Protein AF-A0AA85K5B4-F1 (afdb_monomer)

Foldseek 3Di:
DDPVVVLVCQQQDPFVGGQPADKDDKDWDWDDDPPDPDIATWIWIDTRQDIDIGHDDPQLLPDACASVQDAEAEAEPVPDQAPVRQCSPVNHHRHQAYEYEALHPRFQEQEPPQQVVVDAQRDHYHYHHALQLNLVLVVQVLLCLLFNFQAKEKEKEAEDDPQADCAQADRPDDDQNQSSHHLQVDFGKAACVSSVVSSCSSPVVCVVRYGYIYTHHNDHKKMKIKMKTFTPDFDPWLVSSVVSSVPGPVQVVSLVLQVVLDPVPDPPPRPDDPVCVCVSLVDDPVQSRGQEAEDDQPPPDDGSNQGSGLHSWHWNSVPKTDDPVRGIIITMTMHTRPNNVVSSVSSSVSSSVVNNVD

Radius of gyration: 21.67 Å; Cα contacts (8 Å, |Δi|>4): 688; chains: 1; bounding box: 53×50×65 Å

pLDDT: mean 86.85, std 14.5, range [38.88, 98.5]

Solvent-accessible surface area (backbone atoms only — not comparable to full-atom values): 19706 Å² total; per-residue (Å²): 131,56,71,69,54,51,53,49,55,58,42,52,34,94,84,86,35,65,55,88,60,56,70,55,76,75,48,79,49,76,47,68,43,89,96,51,96,54,72,48,79,38,38,31,37,36,50,65,92,37,82,44,80,46,78,88,69,92,54,60,53,70,47,65,32,42,85,72,68,34,41,73,43,79,46,72,83,73,74,72,64,46,59,77,60,51,49,28,52,51,73,29,60,52,24,58,32,39,43,34,53,34,53,56,91,65,42,55,73,43,28,62,77,75,31,40,84,74,68,55,75,82,69,35,67,32,19,47,31,33,44,68,25,49,31,51,38,50,54,50,52,42,47,34,72,53,49,44,58,63,34,36,42,34,43,35,39,33,36,56,56,94,71,46,27,81,50,74,46,80,45,84,67,77,86,54,68,61,43,10,38,26,35,75,80,38,78,38,75,46,83,33,64,55,38,49,50,42,27,27,71,52,38,62,89,40,60,94,26,60,51,62,34,29,33,34,33,65,44,80,51,26,26,35,40,40,34,42,33,36,39,70,55,74,50,96,50,60,65,59,54,52,51,41,33,73,70,27,68,64,54,54,49,42,24,51,52,46,54,70,44,46,72,88,80,52,87,69,93,50,103,58,62,67,66,58,60,54,63,68,66,71,60,53,76,68,52,75,34,34,52,61,46,77,46,61,65,88,66,77,80,52,43,75,71,31,47,86,30,53,28,44,30,38,33,36,52,68,71,34,45,64,50,95,80,36,26,39,37,36,48,30,29,36,22,20,65,56,52,12,36,54,48,40,55,52,36,43,53,46,49,51,52,52,60,67,71,107

InterPro domains:
  IPR020828 Glyceraldehyde 3-phosphate dehydrogenase, NAD(P) binding domain [SM00846] (1-116)
  IPR020829 Glyceraldehyde 3-phosphate dehydrogenase, catalytic domain [PF02800] (137-248)
  IPR020831 Glyceraldehyde/Erythrose phosphate dehydrogenase family [PIRSF000149] (3-353)
  IPR020831 Glyceraldehyde/Erythrose phosphate dehydrogenase family [PTHR10836] (2-246)
  IPR036291 NAD(P)-binding domain superfamily [SSF51735] (3-150)

Sequence (358 aa):
MTTEQIIYMIQYDTLLGQFKGCLSKCVSFHLAKENSNESVDYCTIEIAGRILCIFQYEDISCIPWDCVNVEYVIETTGKFTQLDEVSKHLTRGRASKVLVIGDNLNLPLLMYPISCRGYQRGTSIVSSGSAASHAVATLVALIDAAIPIEECMATIMLPVDDKMNLVDNNVPYGNDWRKGRSAYLSIIPGRCHSTIQSVIQALPNMKNRIDGITLNIPIMEGGLVDLACRLNGSIENIEELVEKIKNSHLLKSFTSLHKSCQPFKREIKVGLNEETIHEYYNLNENDLTTIAKFLPEEDAFVSSDASKKSTLCLFDIDCCSKLQDDNTVRVVSWFDLNMSFSQRILDTIVFMRNVDHS

Nearest PDB structures (foldseek):
  7jh0-assembly1_C  TM=9.294E-01  e=2.382E-28  Schistosoma mansoni
  7jh0-assembly1_D  TM=9.140E-01  e=5.807E-28  Schistosoma mansoni
  1ywg-assembly1_O  TM=9.275E-01  e=3.151E-25  Plasmodium falciparum
  6fzi-assembly1_B  TM=8.974E-01  e=1.567E-24  Clostridium perfringens SM101
  5ld5-assembly1_B  TM=8.329E-01  e=3.487E-22  Fannyhessea vaginae DSM 15829

Mean predicted aligned error: 6.82 Å

Structure (mmCIF, N/CA/C/O backbone):
data_AF-A0AA85K5B4-F1
#
_entry.id   AF-A0AA85K5B4-F1
#
loop_
_atom_site.group_PDB
_atom_site.id
_atom_site.type_symbol
_atom_site.label_atom_id
_atom_site.label_alt_id
_atom_site.label_comp_id
_atom_site.label_asym_id
_atom_site.label_entity_id
_atom_site.label_seq_id
_atom_site.pdbx_PDB_ins_code
_atom_site.Cartn_x
_atom_site.Cartn_y
_atom_site.Cartn_z
_atom_site.occupancy
_atom_site.B_iso_or_equiv
_atom_site.auth_seq_id
_atom_site.auth_comp_id
_atom_site.auth_asym_id
_atom_site.auth_atom_id
_atom_site.pdbx_PDB_model_num
ATOM 1 N N . MET A 1 1 ? 13.806 9.553 -20.549 1.00 78.31 1 MET A N 1
ATOM 2 C CA . MET A 1 1 ? 14.806 9.983 -19.547 1.00 78.31 1 MET A CA 1
ATOM 3 C C . MET A 1 1 ? 16.160 9.457 -19.993 1.00 78.31 1 MET A C 1
ATOM 5 O O . MET A 1 1 ? 16.225 8.294 -20.362 1.00 78.31 1 MET A O 1
ATOM 9 N N . THR A 1 2 ? 17.204 10.282 -20.055 1.00 86.12 2 THR A N 1
ATOM 10 C CA . THR A 1 2 ? 18.562 9.821 -20.403 1.00 86.12 2 THR A CA 1
ATOM 11 C C . THR A 1 2 ? 19.180 9.036 -19.241 1.00 86.12 2 THR A C 1
ATOM 13 O O . THR A 1 2 ? 18.740 9.167 -18.099 1.00 86.12 2 THR A O 1
ATOM 16 N N . THR A 1 3 ? 20.220 8.238 -19.493 1.00 83.94 3 THR A N 1
ATOM 17 C CA . THR A 1 3 ? 20.909 7.505 -18.416 1.00 83.94 3 THR A CA 1
ATOM 18 C C . THR A 1 3 ? 21.510 8.439 -17.363 1.00 83.94 3 THR A C 1
ATOM 20 O O . THR A 1 3 ? 21.453 8.149 -16.174 1.00 83.94 3 THR A O 1
ATOM 23 N N . GLU A 1 4 ? 22.036 9.592 -17.778 1.00 86.25 4 GLU A N 1
ATOM 24 C CA . GLU A 1 4 ? 22.559 10.611 -16.859 1.00 86.25 4 GLU A CA 1
ATOM 25 C C . GLU A 1 4 ? 21.465 11.175 -15.946 1.00 86.25 4 GLU A C 1
ATOM 27 O O . GLU A 1 4 ? 21.692 11.349 -14.752 1.00 86.25 4 GLU A O 1
ATOM 32 N N . GLN A 1 5 ? 20.259 11.398 -16.484 1.00 90.19 5 GLN A N 1
ATOM 33 C CA . GLN A 1 5 ? 19.103 11.813 -15.688 1.00 90.19 5 GLN A CA 1
ATOM 34 C C . GLN A 1 5 ? 18.693 10.732 -14.680 1.00 90.19 5 GLN A C 1
ATOM 36 O O . GLN A 1 5 ? 18.397 11.068 -13.538 1.00 90.19 5 GLN A O 1
ATOM 41 N N . ILE A 1 6 ? 18.730 9.449 -15.065 1.00 89.38 6 ILE A N 1
ATOM 42 C CA . ILE A 1 6 ? 18.464 8.330 -14.146 1.00 89.38 6 ILE A CA 1
ATOM 43 C C . ILE A 1 6 ? 19.486 8.328 -13.002 1.00 89.38 6 ILE A C 1
ATOM 45 O O . ILE A 1 6 ? 19.093 8.302 -11.840 1.00 89.38 6 ILE A O 1
ATOM 49 N N . ILE A 1 7 ? 20.786 8.411 -13.310 1.00 88.81 7 ILE A N 1
ATOM 50 C CA . ILE A 1 7 ? 21.850 8.458 -12.291 1.00 88.81 7 ILE A CA 1
ATOM 51 C C . ILE A 1 7 ? 21.637 9.647 -11.349 1.00 88.81 7 ILE A C 1
ATOM 53 O O . ILE A 1 7 ? 21.719 9.488 -10.135 1.00 88.81 7 ILE A O 1
ATOM 57 N N . TYR A 1 8 ? 21.329 10.825 -11.896 1.00 92.12 8 TYR A N 1
ATOM 58 C CA . TYR A 1 8 ? 21.059 12.022 -11.106 1.00 92.12 8 TYR A CA 1
ATOM 59 C C . TYR A 1 8 ? 19.867 11.838 -10.156 1.00 92.12 8 TYR A C 1
ATOM 61 O O . TYR A 1 8 ? 19.985 12.151 -8.973 1.00 92.12 8 TYR A O 1
ATOM 69 N N . MET A 1 9 ? 18.749 11.295 -10.649 1.00 92.69 9 MET A N 1
ATOM 70 C CA . MET A 1 9 ? 17.546 11.063 -9.841 1.00 92.69 9 MET A CA 1
ATOM 71 C C . MET A 1 9 ? 17.745 9.991 -8.767 1.00 92.69 9 MET A C 1
ATOM 73 O O . MET A 1 9 ? 17.141 10.083 -7.707 1.00 92.69 9 MET A O 1
ATOM 77 N N . ILE A 1 10 ? 18.607 8.997 -9.002 1.00 90.12 10 ILE A N 1
ATOM 78 C CA . ILE A 1 10 ? 18.980 8.025 -7.965 1.00 90.12 10 ILE A CA 1
ATOM 79 C C . ILE A 1 10 ? 19.911 8.675 -6.937 1.00 90.12 10 ILE A C 1
ATOM 81 O O . ILE A 1 10 ? 19.775 8.436 -5.744 1.00 90.12 10 ILE A O 1
ATOM 85 N N . GLN A 1 11 ? 20.860 9.504 -7.379 1.00 90.12 11 GLN A N 1
ATOM 86 C CA . GLN A 1 11 ? 21.840 10.141 -6.500 1.00 90.12 11 GLN A CA 1
ATOM 87 C C . GLN A 1 11 ? 21.201 11.135 -5.521 1.00 90.12 11 GLN A C 1
ATOM 89 O O . GLN A 1 11 ? 21.686 11.259 -4.389 1.00 90.12 11 GLN A O 1
ATOM 94 N N . TYR A 1 12 ? 20.158 11.849 -5.949 1.00 93.38 12 TYR A N 1
ATOM 95 C CA . TYR A 1 12 ? 19.535 12.927 -5.188 1.00 93.38 12 TYR A CA 1
ATOM 96 C C . TYR A 1 12 ? 18.024 12.744 -5.088 1.00 93.38 12 TYR A C 1
ATOM 98 O O . TYR A 1 12 ? 17.299 12.986 -6.049 1.00 93.38 12 TYR A O 1
ATOM 106 N N . ASP A 1 13 ? 17.557 12.427 -3.884 1.00 93.00 13 ASP A N 1
ATOM 107 C CA . ASP A 1 13 ? 16.139 12.398 -3.548 1.00 93.00 13 ASP A CA 1
ATOM 108 C C . ASP A 1 13 ? 15.826 13.480 -2.503 1.00 93.00 13 ASP A C 1
ATOM 110 O O . ASP A 1 13 ? 16.566 13.667 -1.532 1.00 93.00 13 ASP A O 1
ATOM 114 N N . THR A 1 14 ? 14.742 14.232 -2.702 1.00 91.50 14 THR A N 1
ATOM 115 C CA . THR A 1 14 ? 14.350 15.319 -1.790 1.00 91.50 14 THR A CA 1
ATOM 116 C C . THR A 1 14 ? 13.927 14.806 -0.410 1.00 91.50 14 THR A C 1
ATOM 118 O O 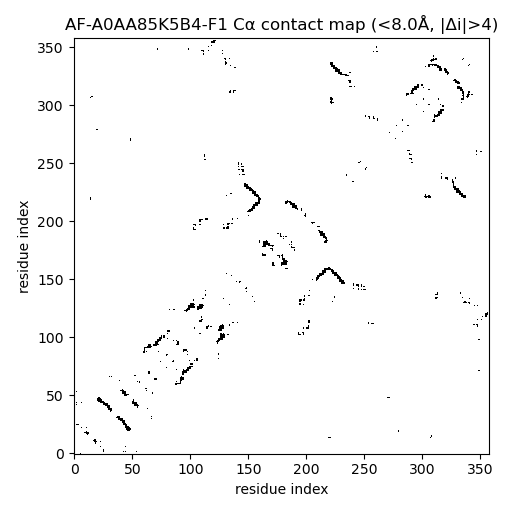. THR A 1 14 ? 14.190 15.473 0.588 1.00 91.50 14 THR A O 1
ATOM 121 N N . LEU A 1 15 ? 13.305 13.629 -0.340 1.00 88.00 15 LEU A N 1
ATOM 122 C CA . LEU A 1 15 ? 12.803 13.018 0.890 1.00 88.00 15 LEU A CA 1
ATOM 123 C C . LEU A 1 15 ? 13.852 12.099 1.516 1.00 88.00 15 LEU A C 1
ATOM 125 O O . LEU A 1 15 ? 14.221 12.230 2.688 1.00 88.00 15 LEU A O 1
ATOM 129 N N . LEU A 1 16 ? 14.379 11.169 0.722 1.00 86.25 16 LEU A N 1
ATOM 130 C CA . LEU A 1 16 ? 15.308 10.143 1.188 1.00 86.25 16 LEU A CA 1
ATOM 131 C C . LEU A 1 16 ? 16.726 10.692 1.375 1.00 86.25 16 LEU A C 1
ATOM 133 O O . LEU A 1 16 ? 17.474 10.183 2.215 1.00 86.25 16 LEU A O 1
ATOM 137 N N . GLY A 1 17 ? 17.045 11.811 0.727 1.00 88.50 17 GLY A N 1
ATOM 138 C CA . GLY A 1 17 ? 18.355 12.442 0.745 1.00 88.50 17 GLY A CA 1
ATOM 139 C C . GLY A 1 17 ? 19.266 11.872 -0.338 1.00 88.50 17 GLY A C 1
ATOM 140 O O . GLY A 1 17 ? 18.827 11.316 -1.341 1.00 88.50 17 GLY A O 1
ATOM 141 N N . GLN A 1 18 ? 20.573 12.028 -0.148 1.00 89.06 18 GLN A N 1
ATOM 142 C CA . GLN A 1 18 ? 21.547 11.504 -1.103 1.00 89.06 18 GLN A CA 1
ATOM 143 C C . GLN A 1 18 ? 21.702 9.991 -0.963 1.00 89.06 18 GLN A C 1
ATOM 145 O O . GLN A 1 18 ? 21.972 9.507 0.141 1.00 89.06 18 GLN A O 1
ATOM 150 N N . PHE A 1 19 ? 21.639 9.273 -2.086 1.00 85.50 19 PHE A N 1
ATOM 151 C CA . PHE A 1 19 ? 22.007 7.861 -2.133 1.00 85.50 19 PHE A CA 1
ATOM 152 C C . PHE A 1 19 ? 23.472 7.704 -1.722 1.00 85.50 19 PHE A C 1
ATOM 154 O O . PHE A 1 19 ? 24.359 8.386 -2.239 1.00 85.50 19 PHE A O 1
ATOM 161 N N . LYS A 1 20 ? 23.719 6.838 -0.739 1.00 78.31 20 LYS A N 1
ATOM 162 C CA . LYS A 1 20 ? 25.037 6.675 -0.111 1.00 78.31 20 LYS A CA 1
ATOM 163 C C . LYS A 1 20 ? 25.932 5.672 -0.838 1.00 78.31 20 LYS A C 1
ATOM 165 O O . LYS A 1 20 ? 27.074 5.472 -0.439 1.00 78.31 20 LYS A O 1
ATOM 170 N N . GLY A 1 21 ? 25.395 4.978 -1.837 1.00 72.88 21 GLY A N 1
ATOM 171 C CA . GLY A 1 21 ? 26.015 3.812 -2.450 1.00 72.88 21 GLY A CA 1
ATOM 172 C C . GLY A 1 21 ? 26.879 4.213 -3.623 1.00 72.88 21 GLY A C 1
ATOM 173 O O . GLY A 1 21 ? 26.788 5.330 -4.127 1.00 72.88 21 GLY A O 1
ATOM 174 N N . CYS A 1 22 ? 27.707 3.281 -4.085 1.00 71.88 22 CYS A N 1
ATOM 175 C CA . CYS A 1 22 ? 28.477 3.512 -5.298 1.00 71.88 22 CYS A CA 1
ATOM 176 C C . CYS A 1 22 ? 27.521 3.664 -6.491 1.00 71.88 22 CYS A C 1
ATOM 178 O O . CYS A 1 22 ? 26.710 2.773 -6.747 1.00 71.88 22 CYS A O 1
ATOM 180 N N . LEU A 1 23 ? 27.633 4.781 -7.205 1.00 74.62 23 LEU A N 1
ATOM 181 C CA . LEU A 1 23 ? 27.009 5.010 -8.502 1.00 74.62 23 LEU A CA 1
ATOM 182 C C . LEU A 1 23 ? 28.132 5.299 -9.493 1.00 74.62 23 LEU A C 1
ATOM 184 O O . LEU A 1 23 ? 28.863 6.280 -9.337 1.00 74.62 23 LEU A O 1
ATOM 188 N N . SER A 1 24 ? 28.311 4.427 -10.483 1.00 67.69 24 SER A N 1
ATOM 189 C CA . SER A 1 24 ? 29.330 4.633 -11.514 1.00 67.69 24 SER A CA 1
ATOM 190 C C . SER A 1 24 ? 28.758 5.359 -12.737 1.00 67.69 24 SER A C 1
ATOM 192 O O . SER A 1 24 ? 27.544 5.506 -12.907 1.00 67.69 24 SER A O 1
ATOM 194 N N . LYS A 1 25 ? 29.651 5.867 -13.595 1.00 63.41 25 LYS A N 1
ATOM 195 C CA . LYS A 1 25 ? 29.270 6.485 -14.872 1.00 63.41 25 LYS A CA 1
ATOM 196 C C . LYS A 1 25 ? 28.703 5.424 -15.819 1.00 63.41 25 LYS A C 1
ATOM 198 O O . LYS A 1 25 ? 29.178 4.294 -15.836 1.00 63.41 25 LYS A O 1
ATOM 203 N N . CYS A 1 26 ? 27.733 5.822 -16.642 1.00 64.44 26 CYS A N 1
ATOM 204 C CA . CYS A 1 26 ? 27.158 4.977 -17.688 1.00 64.44 26 CYS A CA 1
ATOM 205 C C . CYS A 1 26 ? 28.250 4.368 -18.574 1.00 64.44 26 CYS A C 1
ATOM 207 O O . CYS A 1 26 ? 29.093 5.092 -19.109 1.00 64.44 26 CYS A O 1
ATOM 209 N N . VAL A 1 27 ? 28.176 3.055 -18.782 1.00 61.47 27 VAL A N 1
ATOM 210 C CA . VAL A 1 27 ? 28.936 2.362 -19.824 1.00 61.47 27 VAL A CA 1
ATOM 211 C C . VAL A 1 27 ? 27.925 1.771 -20.798 1.00 61.47 27 VAL A C 1
ATOM 213 O O . VAL A 1 27 ? 27.077 0.956 -20.425 1.00 61.47 27 VAL A O 1
ATOM 216 N N . SER A 1 28 ? 27.966 2.242 -22.042 1.00 59.59 28 SER A N 1
ATOM 217 C CA . SER A 1 28 ? 27.103 1.737 -23.110 1.00 59.59 28 SER A CA 1
ATOM 218 C C . SER A 1 28 ? 27.657 0.412 -23.623 1.00 59.59 28 SER A C 1
ATOM 220 O O . SER A 1 28 ? 28.836 0.330 -23.968 1.00 59.59 28 SER A O 1
ATOM 222 N N . PHE A 1 29 ? 26.809 -0.610 -23.690 1.00 59.56 29 PHE A N 1
ATOM 223 C CA . PHE A 1 29 ? 27.152 -1.914 -24.250 1.00 59.56 29 PHE A CA 1
ATOM 224 C C . PHE A 1 29 ? 26.150 -2.252 -25.354 1.00 59.56 29 PHE A C 1
ATOM 226 O O . PHE A 1 29 ? 24.957 -2.023 -25.208 1.00 59.56 29 PHE A O 1
ATOM 233 N N . HIS A 1 30 ? 26.621 -2.832 -26.453 1.00 55.75 30 HIS A N 1
ATOM 234 C CA . HIS A 1 30 ? 25.746 -3.426 -27.461 1.00 55.75 30 HIS A CA 1
ATOM 235 C C . HIS A 1 30 ? 25.689 -4.932 -27.187 1.00 55.75 30 HIS A C 1
ATOM 237 O O . HIS A 1 30 ? 26.725 -5.595 -27.289 1.00 55.75 30 HIS A O 1
ATOM 243 N N . LEU A 1 31 ? 24.522 -5.487 -26.820 1.00 57.41 31 LEU A N 1
ATOM 244 C CA . LEU A 1 31 ? 24.368 -6.946 -26.765 1.00 57.41 31 LEU A CA 1
ATOM 245 C C . LEU A 1 31 ? 23.949 -7.405 -28.156 1.00 57.41 31 LEU A C 1
ATOM 247 O O . LEU A 1 31 ? 22.844 -7.112 -28.620 1.00 57.41 31 LEU A O 1
ATOM 251 N N . ALA A 1 32 ? 24.812 -8.180 -28.801 1.00 54.09 32 ALA A N 1
ATOM 252 C CA . ALA A 1 32 ? 24.356 -9.098 -29.829 1.00 54.09 32 ALA A CA 1
ATOM 253 C C . ALA A 1 32 ? 23.706 -10.290 -29.117 1.00 54.09 32 ALA A C 1
ATOM 255 O O . ALA A 1 32 ? 24.322 -10.914 -28.252 1.00 54.09 32 ALA A O 1
ATOM 256 N N . LYS A 1 33 ? 22.451 -10.590 -29.441 1.00 54.66 33 LYS A N 1
ATOM 257 C CA . LYS A 1 33 ? 21.749 -11.736 -28.866 1.00 54.66 33 LYS A CA 1
ATOM 258 C C . LYS A 1 33 ? 22.350 -13.022 -29.448 1.00 54.66 33 LYS A C 1
ATOM 260 O O . LYS A 1 33 ? 22.419 -13.165 -30.670 1.00 54.66 33 LYS A O 1
ATOM 265 N N . GLU A 1 34 ? 22.814 -13.942 -28.595 1.00 49.56 34 GLU A N 1
ATOM 266 C CA . GLU A 1 34 ? 23.424 -15.202 -29.049 1.00 49.56 34 GLU A CA 1
ATOM 267 C C . GLU A 1 34 ? 22.471 -15.943 -30.006 1.00 49.56 34 GLU A C 1
ATOM 269 O O . GLU A 1 34 ? 21.302 -16.163 -29.694 1.00 49.56 34 GLU A O 1
ATOM 274 N N . ASN A 1 35 ? 22.979 -16.324 -31.184 1.00 50.56 35 ASN A N 1
ATOM 275 C CA . ASN A 1 35 ? 22.251 -17.030 -32.250 1.00 50.56 35 ASN A CA 1
ATOM 276 C C . ASN A 1 35 ? 21.124 -16.253 -32.962 1.00 50.56 35 ASN A C 1
ATOM 278 O O . ASN A 1 35 ? 20.253 -16.871 -33.576 1.00 50.56 35 ASN A O 1
ATOM 282 N N . SER A 1 36 ? 21.153 -14.916 -32.967 1.00 56.50 36 SER A N 1
ATOM 283 C CA . SER A 1 36 ? 20.288 -14.115 -33.845 1.00 56.50 36 SER A CA 1
ATOM 284 C C . SER A 1 36 ? 21.033 -12.922 -34.450 1.00 56.50 36 SER A C 1
ATOM 286 O O . SER A 1 36 ? 21.953 -12.389 -33.840 1.00 56.50 36 SER A O 1
ATOM 288 N N . ASN A 1 37 ? 20.616 -12.478 -35.640 1.00 56.09 37 ASN A N 1
ATOM 289 C CA . ASN A 1 37 ? 21.105 -11.230 -36.246 1.00 56.09 37 ASN A CA 1
ATOM 290 C C . ASN A 1 37 ? 20.457 -9.975 -35.619 1.00 56.09 37 ASN A C 1
ATOM 292 O O . ASN A 1 37 ? 20.603 -8.881 -36.158 1.00 56.09 37 ASN A O 1
ATOM 296 N N . GLU A 1 38 ? 19.714 -10.119 -34.516 1.00 60.25 38 GLU A N 1
ATOM 297 C CA . GLU A 1 38 ? 19.103 -8.999 -33.803 1.00 60.25 38 GLU A CA 1
ATOM 298 C C . GLU A 1 38 ? 20.089 -8.437 -32.770 1.00 60.25 38 GLU A C 1
ATOM 300 O O . GLU A 1 38 ? 20.508 -9.118 -31.829 1.00 60.25 38 GLU A O 1
ATOM 305 N N . SER A 1 39 ? 20.465 -7.172 -32.952 1.00 63.97 39 SER A N 1
ATOM 306 C CA . SER A 1 39 ? 21.188 -6.384 -31.956 1.00 63.97 39 SER A CA 1
ATOM 307 C C . SER A 1 39 ? 20.196 -5.636 -31.073 1.00 63.97 39 SER A C 1
ATOM 309 O O . SER A 1 39 ? 19.277 -4.988 -31.580 1.00 63.97 39 SER A O 1
ATOM 311 N N . VAL A 1 40 ? 20.399 -5.697 -29.759 1.00 71.44 40 VAL A N 1
ATOM 312 C CA . VAL A 1 40 ? 19.646 -4.899 -28.790 1.00 71.44 40 VAL A CA 1
ATOM 313 C C . VAL A 1 40 ? 20.563 -3.809 -28.257 1.00 71.44 40 VAL A C 1
ATOM 315 O O . VAL A 1 40 ? 21.578 -4.098 -27.617 1.00 71.44 40 VAL A O 1
ATOM 318 N N . ASP A 1 41 ? 20.181 -2.558 -28.489 1.00 73.88 41 ASP A N 1
ATOM 319 C CA . ASP A 1 41 ? 20.862 -1.410 -27.901 1.00 73.88 41 ASP A CA 1
ATOM 320 C C . ASP A 1 41 ? 20.336 -1.169 -26.485 1.00 73.88 41 ASP A C 1
ATOM 322 O O . ASP A 1 41 ? 19.133 -1.009 -26.265 1.00 73.88 41 ASP A O 1
ATOM 326 N N . TYR A 1 42 ? 21.241 -1.154 -25.508 1.00 79.81 42 TYR A N 1
ATOM 327 C CA . TYR A 1 42 ? 20.912 -0.873 -24.116 1.00 79.81 42 TYR A CA 1
ATOM 328 C C . TYR A 1 42 ? 22.094 -0.192 -23.416 1.00 79.81 42 TYR A C 1
ATOM 330 O O . TYR A 1 42 ? 23.245 -0.269 -23.844 1.00 79.81 42 TYR A O 1
ATOM 338 N N . CYS A 1 43 ? 21.817 0.513 -22.328 1.00 84.00 43 CYS A N 1
ATOM 339 C CA . CYS A 1 43 ? 22.860 1.120 -21.504 1.00 84.00 43 CYS A CA 1
ATOM 340 C C . CYS A 1 43 ? 23.047 0.300 -20.234 1.00 84.00 43 CYS A C 1
ATOM 342 O O . CYS A 1 43 ? 22.115 -0.367 -19.788 1.00 84.00 43 CYS A O 1
ATOM 344 N N . THR A 1 44 ? 24.215 0.390 -19.601 1.00 84.62 44 THR A N 1
ATOM 345 C CA . THR A 1 44 ? 24.377 -0.128 -18.240 1.00 84.62 44 THR A CA 1
ATOM 346 C C . THR A 1 44 ? 24.793 0.956 -17.268 1.00 84.62 44 THR A C 1
ATOM 348 O O . THR A 1 44 ? 25.520 1.889 -17.619 1.00 84.62 44 THR A O 1
ATOM 351 N N . ILE A 1 45 ? 24.326 0.810 -16.034 1.00 84.62 45 ILE A N 1
ATOM 352 C CA . ILE A 1 45 ? 24.783 1.587 -14.886 1.00 84.62 45 ILE A CA 1
ATOM 353 C C . ILE A 1 45 ? 25.166 0.633 -13.766 1.00 84.62 45 ILE A C 1
ATOM 355 O O . ILE A 1 45 ? 24.535 -0.408 -13.592 1.00 84.62 45 ILE A O 1
ATOM 359 N N . GLU A 1 46 ? 26.187 0.982 -12.994 1.00 80.19 46 GLU A N 1
ATOM 360 C CA . GLU A 1 46 ? 26.516 0.252 -11.776 1.00 80.19 46 GLU A CA 1
ATOM 361 C C . GLU A 1 46 ? 25.900 0.962 -10.574 1.00 80.19 46 GLU A C 1
ATOM 363 O O . GLU A 1 46 ? 26.128 2.156 -10.366 1.00 80.19 46 GLU A O 1
ATOM 368 N N . ILE A 1 47 ? 25.139 0.218 -9.776 1.00 79.31 47 ILE A N 1
ATOM 369 C CA . ILE A 1 47 ? 24.564 0.676 -8.515 1.00 79.31 47 ILE A CA 1
ATOM 370 C C . ILE A 1 47 ? 24.966 -0.301 -7.423 1.00 79.31 47 ILE A C 1
ATOM 372 O O . ILE A 1 47 ? 24.638 -1.485 -7.497 1.00 79.31 47 ILE A O 1
ATOM 376 N N . ALA A 1 48 ? 25.655 0.194 -6.396 1.00 73.88 48 ALA A N 1
ATOM 377 C CA . ALA A 1 48 ? 26.103 -0.594 -5.250 1.00 73.88 48 ALA A CA 1
ATOM 378 C C . ALA A 1 48 ? 26.801 -1.905 -5.678 1.00 73.88 48 ALA A C 1
ATOM 380 O O . ALA A 1 48 ? 26.455 -2.989 -5.213 1.00 73.88 48 ALA A O 1
ATOM 381 N N . GLY A 1 49 ? 27.737 -1.822 -6.631 1.00 71.06 49 GLY A N 1
ATOM 382 C CA . GLY A 1 49 ? 28.480 -2.983 -7.138 1.00 71.06 49 GLY A CA 1
ATOM 383 C C . GLY A 1 49 ? 27.674 -3.934 -8.033 1.00 71.06 49 GLY A C 1
ATOM 384 O O . GLY A 1 49 ? 28.154 -5.020 -8.358 1.00 71.06 49 GLY A O 1
ATOM 385 N N . ARG A 1 50 ? 26.442 -3.576 -8.421 1.00 77.00 50 ARG A N 1
ATOM 386 C CA . ARG A 1 50 ? 25.596 -4.361 -9.331 1.00 77.00 50 ARG A CA 1
ATOM 387 C C . ARG A 1 50 ? 25.387 -3.628 -10.643 1.00 77.00 50 ARG A C 1
ATOM 389 O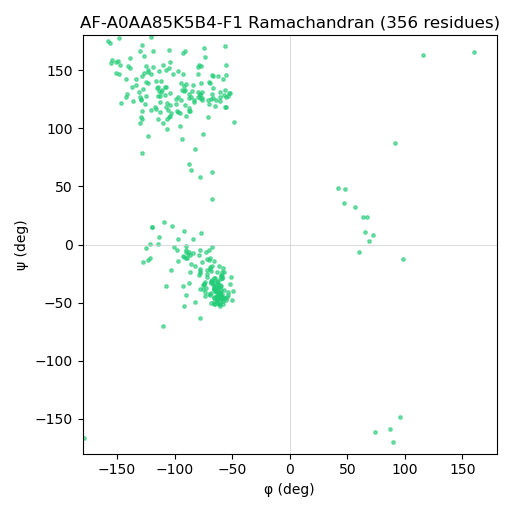 O . ARG A 1 50 ? 25.005 -2.464 -10.651 1.00 77.00 50 ARG A O 1
ATOM 396 N N . ILE A 1 51 ? 25.571 -4.339 -11.749 1.00 81.44 51 ILE A N 1
ATOM 397 C CA . ILE A 1 51 ? 25.317 -3.816 -13.092 1.00 81.44 51 ILE A CA 1
ATOM 398 C C . ILE A 1 51 ? 23.826 -3.961 -13.403 1.00 81.44 51 ILE A C 1
ATOM 400 O O . ILE A 1 51 ? 23.282 -5.066 -13.369 1.00 81.44 51 ILE A O 1
ATOM 404 N N . LEU A 1 52 ? 23.172 -2.847 -13.719 1.00 86.69 52 LEU A N 1
ATOM 405 C CA . LEU A 1 52 ? 21.789 -2.789 -14.175 1.00 86.69 52 LEU A CA 1
ATOM 406 C C . LEU A 1 52 ? 21.747 -2.434 -15.656 1.00 86.69 52 LEU A C 1
ATOM 408 O O . LEU A 1 52 ? 22.432 -1.515 -16.101 1.00 86.69 52 LEU A O 1
ATOM 412 N N . CYS A 1 53 ? 20.911 -3.148 -16.404 1.00 88.12 53 CYS A N 1
ATOM 413 C CA . CYS A 1 53 ? 20.661 -2.888 -17.816 1.00 88.12 53 CYS A CA 1
ATOM 414 C C . CYS A 1 53 ? 19.465 -1.941 -17.963 1.00 88.12 53 CYS A C 1
ATOM 416 O O . CYS A 1 53 ? 18.423 -2.156 -17.346 1.00 88.12 53 CYS A O 1
ATOM 418 N N . ILE A 1 54 ? 19.613 -0.908 -18.786 1.00 88.69 54 ILE A N 1
ATOM 419 C CA . ILE A 1 54 ? 18.603 0.114 -19.049 1.00 88.69 54 ILE A CA 1
ATOM 420 C C . ILE A 1 54 ? 18.142 -0.020 -20.490 1.00 88.69 54 ILE A C 1
ATOM 422 O O . ILE A 1 54 ? 18.933 0.124 -21.424 1.00 88.69 54 ILE A O 1
ATOM 426 N N . PHE A 1 55 ? 16.839 -0.209 -20.641 1.00 87.69 55 PHE A N 1
ATOM 427 C CA . PHE A 1 55 ? 16.158 -0.300 -21.922 1.00 87.69 55 PHE A CA 1
ATOM 428 C C . PHE A 1 55 ? 15.220 0.893 -22.104 1.00 87.69 55 PHE A C 1
ATOM 430 O O . PHE A 1 55 ? 14.670 1.413 -21.132 1.00 87.69 55 PHE A O 1
ATOM 437 N N . GLN A 1 56 ? 15.019 1.316 -23.351 1.00 87.50 56 GLN A N 1
ATOM 438 C CA . GLN A 1 56 ? 14.061 2.362 -23.704 1.00 87.50 56 GLN A CA 1
ATOM 439 C C . GLN A 1 56 ? 13.190 1.868 -24.853 1.00 87.50 56 GLN A C 1
ATOM 441 O O . GLN A 1 56 ? 13.632 1.814 -25.996 1.00 87.50 56 GLN A O 1
ATOM 446 N N . TYR A 1 57 ? 11.954 1.499 -24.532 1.00 88.06 57 TYR A N 1
ATOM 447 C CA . TYR A 1 57 ? 10.963 1.037 -25.497 1.00 88.06 57 TYR A CA 1
ATOM 448 C C . TYR A 1 57 ? 9.635 1.742 -25.236 1.00 88.06 57 TYR A C 1
ATOM 450 O O . TYR A 1 57 ? 9.219 1.878 -24.087 1.00 88.06 57 TYR A O 1
ATOM 458 N N . GLU A 1 58 ? 8.961 2.172 -26.303 1.00 85.50 58 GLU A N 1
ATOM 459 C CA . GLU A 1 58 ? 7.582 2.670 -26.212 1.00 85.50 58 GLU A CA 1
ATOM 460 C C . GLU A 1 58 ? 6.573 1.518 -26.107 1.00 85.50 58 GLU A C 1
ATOM 462 O O . GLU A 1 58 ? 5.591 1.608 -25.367 1.00 85.50 58 GLU A O 1
ATOM 467 N N . ASP A 1 59 ? 6.829 0.427 -26.833 1.00 89.38 59 ASP A N 1
ATOM 468 C CA . ASP A 1 59 ? 6.028 -0.793 -26.794 1.00 89.38 59 ASP A CA 1
ATOM 469 C C . ASP A 1 59 ? 6.658 -1.818 -25.845 1.00 89.38 59 ASP A C 1
ATOM 471 O O . ASP A 1 59 ? 7.735 -2.358 -26.108 1.00 89.38 59 ASP A O 1
ATOM 475 N N . ILE A 1 60 ? 5.954 -2.121 -24.754 1.00 92.25 60 ILE A N 1
ATOM 476 C CA . ILE A 1 60 ? 6.397 -3.088 -23.744 1.00 92.25 60 ILE A CA 1
ATOM 477 C C . ILE A 1 60 ? 6.540 -4.515 -24.285 1.00 92.25 60 ILE A C 1
ATOM 479 O O . ILE A 1 60 ? 7.319 -5.289 -23.732 1.00 92.25 60 ILE A O 1
ATOM 483 N N . SER A 1 61 ? 5.845 -4.866 -25.376 1.00 91.12 61 SER A N 1
ATOM 484 C CA . SER A 1 61 ? 5.998 -6.177 -26.022 1.00 91.12 61 SER A CA 1
ATOM 485 C C . SER A 1 61 ? 7.359 -6.342 -26.702 1.00 91.12 61 SER A C 1
ATOM 487 O O . SER A 1 61 ? 7.793 -7.464 -26.948 1.00 91.12 61 SER A O 1
ATOM 489 N N . CYS A 1 62 ? 8.056 -5.236 -26.982 1.00 89.50 62 CYS A N 1
ATOM 490 C CA . CYS A 1 62 ? 9.374 -5.239 -27.606 1.00 89.50 62 CYS A CA 1
ATOM 491 C C . CYS A 1 62 ? 10.528 -5.343 -26.599 1.00 89.50 62 CYS A C 1
ATOM 493 O O . CYS A 1 62 ? 11.669 -5.506 -27.032 1.00 89.50 62 CYS A O 1
ATOM 495 N N . ILE A 1 63 ? 10.264 -5.261 -25.289 1.00 90.38 63 ILE A N 1
ATOM 496 C CA . ILE A 1 63 ? 11.325 -5.283 -24.278 1.00 90.38 63 ILE A CA 1
ATOM 497 C C . ILE A 1 63 ? 11.979 -6.679 -24.242 1.00 90.38 63 ILE A C 1
ATOM 499 O O . ILE A 1 63 ? 11.283 -7.678 -24.048 1.00 90.38 63 ILE A O 1
ATOM 503 N N . PRO A 1 64 ? 13.311 -6.780 -24.397 1.00 88.19 64 PRO A N 1
ATOM 504 C CA . PRO A 1 64 ? 14.009 -8.057 -24.513 1.00 88.19 64 PRO A CA 1
ATOM 505 C C . PRO A 1 64 ? 14.384 -8.620 -23.134 1.00 88.19 64 PRO A C 1
ATOM 507 O O . PRO A 1 64 ? 15.554 -8.671 -22.750 1.00 88.19 64 PRO A O 1
ATOM 510 N N . TRP A 1 65 ? 13.379 -9.040 -22.360 1.00 90.69 65 TRP A N 1
ATOM 511 C CA . TRP A 1 65 ? 13.576 -9.573 -21.004 1.00 90.69 65 TRP A CA 1
ATOM 512 C C . TRP A 1 65 ? 14.482 -10.815 -20.952 1.00 90.69 65 TRP A C 1
ATOM 514 O O . TRP A 1 65 ? 15.146 -11.060 -19.944 1.00 90.69 65 TRP A O 1
ATOM 524 N N . ASP A 1 66 ? 14.539 -11.596 -22.032 1.00 86.25 66 ASP A N 1
ATOM 525 C CA . ASP A 1 66 ? 15.432 -12.749 -22.179 1.00 86.25 66 ASP A CA 1
ATOM 526 C C . ASP A 1 66 ? 16.914 -12.383 -22.218 1.00 86.25 66 ASP A C 1
ATOM 528 O O . ASP A 1 66 ? 17.710 -13.098 -21.609 1.00 86.25 66 ASP A O 1
ATOM 532 N N . CYS A 1 67 ? 17.286 -11.270 -22.859 1.00 83.75 67 CYS A N 1
ATOM 533 C CA . CYS A 1 67 ? 18.683 -10.828 -22.957 1.00 83.75 67 CYS A CA 1
ATOM 534 C C . CYS A 1 67 ? 19.334 -10.593 -21.585 1.00 83.75 67 CYS A C 1
ATOM 536 O O . CYS A 1 67 ? 20.552 -10.665 -21.455 1.00 83.75 67 CYS A O 1
ATOM 538 N N . VAL A 1 68 ? 18.521 -10.331 -20.560 1.00 84.94 68 VAL A N 1
ATOM 539 C CA . VAL A 1 68 ? 18.956 -10.086 -19.176 1.00 84.94 68 VAL A CA 1
ATOM 540 C C . VAL A 1 68 ? 18.382 -11.095 -18.184 1.00 84.94 68 VAL A C 1
ATOM 542 O O . VAL A 1 68 ? 18.451 -10.892 -16.974 1.00 84.94 68 VAL A O 1
ATOM 545 N N . ASN A 1 69 ? 17.847 -12.212 -18.687 1.00 86.94 69 ASN A N 1
ATOM 546 C CA . ASN A 1 69 ? 17.371 -13.328 -17.878 1.00 86.94 69 ASN A CA 1
ATOM 547 C C . ASN A 1 69 ? 16.291 -12.949 -16.836 1.00 86.94 69 ASN A C 1
ATOM 549 O O . ASN A 1 69 ? 16.232 -13.537 -15.753 1.00 86.94 69 ASN A O 1
ATOM 553 N N . VAL A 1 70 ? 15.445 -11.962 -17.148 1.00 92.25 70 VAL A N 1
ATOM 554 C CA . VAL A 1 70 ? 14.395 -11.464 -16.248 1.00 92.25 70 VAL A CA 1
ATOM 555 C C . VAL A 1 70 ? 13.204 -12.421 -16.247 1.00 92.25 70 VAL A C 1
ATOM 557 O O . VAL A 1 70 ? 12.652 -12.737 -17.294 1.00 92.25 70 VAL A O 1
ATOM 560 N N . GLU A 1 71 ? 12.803 -12.871 -15.058 1.00 93.94 71 GLU A N 1
ATOM 561 C CA . GLU A 1 71 ? 11.650 -13.762 -14.843 1.00 93.94 71 GLU A CA 1
ATOM 562 C C . GLU A 1 71 ? 10.455 -13.027 -14.207 1.00 93.94 71 GLU A C 1
ATOM 564 O O . GLU A 1 71 ? 9.305 -13.301 -14.557 1.00 93.94 71 GLU A O 1
ATOM 569 N N . TYR A 1 72 ? 10.738 -12.076 -13.310 1.00 95.94 72 TYR A N 1
ATOM 570 C CA . TYR A 1 72 ? 9.760 -11.264 -12.586 1.00 95.94 72 TYR A CA 1
ATOM 571 C C . TYR A 1 72 ? 9.871 -9.810 -13.035 1.00 95.94 72 TYR A C 1
ATOM 573 O O . TYR A 1 72 ? 10.953 -9.227 -12.980 1.00 95.94 72 TYR A O 1
ATOM 581 N N . VAL A 1 73 ? 8.748 -9.222 -13.431 1.00 96.50 73 VAL A N 1
ATOM 582 C CA . VAL A 1 73 ? 8.631 -7.815 -13.820 1.00 96.50 73 VAL A CA 1
ATOM 583 C C . VAL A 1 73 ? 7.808 -7.079 -12.768 1.00 96.50 73 VAL A C 1
ATOM 585 O O . VAL A 1 73 ? 6.744 -7.549 -12.369 1.00 96.50 73 VAL A O 1
ATOM 588 N N . ILE A 1 74 ? 8.292 -5.921 -12.321 1.00 97.25 74 ILE A N 1
ATOM 589 C CA . ILE A 1 74 ? 7.528 -4.991 -11.485 1.00 97.25 74 ILE A CA 1
ATOM 590 C C . ILE A 1 74 ? 7.078 -3.849 -12.399 1.00 97.25 74 ILE A C 1
ATOM 592 O O . ILE A 1 74 ? 7.906 -3.099 -12.908 1.00 97.25 74 ILE A O 1
ATOM 596 N N . GLU A 1 75 ? 5.775 -3.747 -12.633 1.00 96.00 75 GLU A N 1
ATOM 597 C CA . GLU A 1 75 ? 5.170 -2.765 -13.532 1.00 96.00 75 GLU A CA 1
ATOM 598 C C . GLU A 1 75 ? 4.713 -1.539 -12.722 1.00 96.00 75 GLU A C 1
ATOM 600 O O . GLU A 1 75 ? 3.700 -1.577 -12.019 1.00 96.00 75 GLU A O 1
ATOM 605 N N . THR A 1 76 ? 5.512 -0.468 -12.782 1.00 94.50 76 THR A N 1
ATOM 606 C CA . THR A 1 76 ? 5.360 0.777 -12.001 1.00 94.50 76 THR A CA 1
ATOM 607 C C . THR A 1 76 ? 5.017 2.003 -12.846 1.00 94.50 76 THR A C 1
ATOM 609 O O . THR A 1 76 ? 4.971 3.109 -12.316 1.00 94.50 76 THR A O 1
ATOM 612 N N . THR A 1 77 ? 4.752 1.851 -14.145 1.00 91.62 77 THR A N 1
ATOM 613 C CA . THR A 1 77 ? 4.427 2.984 -15.030 1.00 91.62 77 THR A CA 1
ATOM 614 C C . THR A 1 77 ? 3.071 3.607 -14.707 1.00 91.62 77 THR A C 1
ATOM 616 O O . THR A 1 77 ? 2.808 4.744 -15.089 1.00 91.62 77 THR A O 1
ATOM 619 N N . GLY A 1 78 ? 2.173 2.850 -14.065 1.00 87.31 78 GLY A N 1
ATOM 620 C CA . GLY A 1 78 ? 0.795 3.263 -13.792 1.00 87.31 78 GLY A CA 1
ATOM 621 C C . GLY A 1 78 ? -0.091 3.377 -15.039 1.00 87.31 78 GLY A C 1
ATOM 622 O O . GLY A 1 78 ? -1.253 3.763 -14.920 1.00 87.31 78 GLY A O 1
ATOM 623 N N . LYS A 1 79 ? 0.433 3.044 -16.227 1.00 88.62 79 LYS A N 1
ATOM 624 C CA . LYS A 1 79 ? -0.269 3.160 -17.512 1.00 88.62 79 LYS A CA 1
ATOM 625 C C . LYS A 1 79 ? -1.039 1.891 -17.870 1.00 88.62 79 LYS A C 1
ATOM 627 O O . LYS A 1 79 ? -2.169 1.978 -18.343 1.00 88.62 79 LYS A O 1
ATOM 632 N N . PHE A 1 80 ? -0.429 0.727 -17.662 1.00 91.06 80 PHE A N 1
ATOM 633 C CA . PHE A 1 80 ? -0.993 -0.560 -18.066 1.00 91.06 80 PHE A CA 1
ATOM 634 C C . PHE A 1 80 ? -1.834 -1.138 -16.938 1.00 91.06 80 PHE A C 1
ATOM 636 O O . PHE A 1 80 ? -1.321 -1.515 -15.886 1.00 91.06 80 PHE A O 1
ATOM 643 N N . THR A 1 81 ? -3.147 -1.180 -17.152 1.00 88.62 81 THR A N 1
ATOM 644 C CA . THR A 1 81 ? -4.094 -1.581 -16.100 1.00 88.62 81 THR A CA 1
ATOM 645 C C . THR A 1 81 ? -4.965 -2.761 -16.498 1.00 88.62 81 THR A C 1
ATOM 647 O O . THR A 1 81 ? -5.589 -3.360 -15.625 1.00 88.62 81 THR A O 1
ATOM 650 N N . GLN A 1 82 ? -4.989 -3.130 -17.778 1.00 94.88 82 GLN A N 1
ATOM 651 C CA . GLN A 1 82 ? -5.752 -4.271 -18.274 1.00 94.88 82 GLN A CA 1
ATOM 652 C C . GLN A 1 82 ? -4.882 -5.519 -18.401 1.00 94.88 82 GLN A C 1
ATOM 654 O O . GLN A 1 82 ? -3.695 -5.430 -18.719 1.00 94.88 82 GLN A O 1
ATOM 659 N N . LEU A 1 83 ? -5.490 -6.693 -18.214 1.00 95.12 83 LEU A N 1
ATOM 660 C CA . LEU A 1 83 ? -4.793 -7.977 -18.321 1.00 95.12 83 LEU A CA 1
ATOM 661 C C . LEU A 1 83 ? -4.105 -8.141 -19.684 1.00 95.12 83 LEU A C 1
ATOM 663 O O . LEU A 1 83 ? -2.925 -8.481 -19.731 1.00 95.12 83 LEU A O 1
ATOM 667 N N . ASP A 1 84 ? -4.808 -7.825 -20.774 1.00 95.31 84 ASP A N 1
ATOM 668 C CA . ASP A 1 84 ? -4.279 -7.942 -22.138 1.00 95.31 84 ASP A CA 1
ATOM 669 C C . ASP A 1 84 ? -3.088 -7.007 -22.382 1.00 95.31 84 ASP A C 1
ATOM 671 O O . ASP A 1 84 ? -2.127 -7.382 -23.052 1.00 95.31 84 ASP A O 1
ATOM 675 N N . GLU A 1 85 ? -3.105 -5.803 -21.807 1.00 95.06 85 GLU A N 1
ATOM 676 C CA . GLU A 1 85 ? -1.988 -4.862 -21.908 1.00 95.06 85 GLU A CA 1
ATOM 677 C C . GLU A 1 85 ? -0.768 -5.375 -21.147 1.00 95.06 85 GLU A C 1
ATOM 679 O O . GLU A 1 85 ? 0.315 -5.465 -21.717 1.00 95.06 85 GLU A O 1
ATOM 684 N N . VAL A 1 86 ? -0.953 -5.769 -19.886 1.00 95.69 86 VAL A N 1
ATOM 685 C CA . VAL A 1 86 ? 0.128 -6.236 -19.007 1.00 95.69 86 VAL A CA 1
ATOM 686 C C . VAL A 1 86 ? 0.716 -7.561 -19.503 1.00 95.69 86 VAL A C 1
ATOM 688 O O . VAL A 1 86 ? 1.924 -7.785 -19.401 1.00 95.69 86 VAL A O 1
ATOM 691 N N . SER A 1 87 ? -0.104 -8.418 -20.120 1.00 95.75 87 SER A N 1
ATOM 692 C CA . SER A 1 87 ? 0.335 -9.690 -20.707 1.00 95.75 87 SER A CA 1
ATOM 693 C C . SER A 1 87 ? 1.419 -9.528 -21.772 1.00 95.75 87 SER A C 1
ATOM 695 O O . SER A 1 87 ? 2.190 -10.456 -22.007 1.00 95.75 87 SER A O 1
ATOM 697 N N . LYS A 1 88 ? 1.560 -8.334 -22.362 1.00 95.56 88 LYS A N 1
ATOM 698 C CA . LYS A 1 88 ? 2.609 -8.036 -23.341 1.00 95.56 88 LYS A CA 1
ATOM 699 C C . LYS A 1 88 ? 4.017 -8.195 -22.773 1.00 95.56 88 LYS A C 1
ATOM 701 O O . LYS A 1 88 ? 4.889 -8.632 -23.520 1.00 95.56 88 LYS A O 1
ATOM 706 N N . HIS A 1 89 ? 4.231 -7.973 -21.471 1.00 95.38 89 HIS A N 1
ATOM 707 C CA . HIS A 1 89 ? 5.515 -8.280 -20.822 1.00 95.38 89 HIS A CA 1
ATOM 708 C C . HIS A 1 89 ? 5.907 -9.758 -20.946 1.00 95.38 89 HIS A C 1
ATOM 710 O O . HIS A 1 89 ? 7.091 -10.073 -20.937 1.00 95.38 89 HIS A O 1
ATOM 716 N N . LEU A 1 90 ? 4.926 -10.654 -21.081 1.00 94.56 90 LEU A N 1
ATOM 717 C CA . LEU A 1 90 ? 5.120 -12.104 -21.144 1.00 94.56 90 LEU A CA 1
ATOM 718 C C . LEU A 1 90 ? 5.317 -12.627 -22.575 1.00 94.56 90 LEU A C 1
ATOM 720 O O . LEU A 1 90 ? 5.570 -13.812 -22.770 1.00 94.56 90 LEU A O 1
ATOM 724 N N . THR A 1 91 ? 5.169 -11.774 -23.592 1.00 87.69 91 THR A N 1
ATOM 725 C CA . THR A 1 91 ? 5.186 -12.212 -25.000 1.00 87.69 91 THR A CA 1
ATOM 726 C C . THR A 1 91 ? 6.585 -12.458 -25.553 1.00 87.69 91 THR A C 1
ATOM 728 O O . THR A 1 91 ? 6.742 -13.253 -26.480 1.00 87.69 91 THR A O 1
ATOM 731 N N . ARG A 1 92 ? 7.605 -11.789 -25.004 1.00 75.88 92 ARG A N 1
ATOM 732 C CA . ARG A 1 92 ? 8.991 -11.901 -25.460 1.00 75.88 92 ARG A CA 1
ATOM 733 C C . ARG A 1 92 ? 9.920 -12.211 -24.296 1.00 75.88 92 ARG A C 1
ATOM 735 O O . ARG A 1 92 ? 10.147 -11.393 -23.409 1.00 75.88 92 ARG A O 1
ATOM 742 N N . GLY A 1 93 ? 10.510 -13.398 -24.356 1.00 73.81 93 GLY A N 1
ATOM 743 C CA . GLY A 1 93 ? 11.623 -13.786 -23.508 1.00 73.81 93 GLY A CA 1
ATOM 744 C C . GLY A 1 93 ? 11.231 -14.573 -22.260 1.00 73.81 93 GLY A C 1
ATOM 745 O O . GLY A 1 93 ? 10.316 -15.389 -22.290 1.00 73.81 93 GLY A O 1
ATOM 746 N N . ARG A 1 94 ? 12.001 -14.393 -21.181 1.00 86.81 94 ARG A N 1
ATOM 747 C CA . ARG A 1 94 ? 11.930 -15.236 -19.973 1.00 86.81 94 ARG A CA 1
ATOM 748 C C . ARG A 1 94 ? 10.926 -14.743 -18.923 1.00 86.81 94 ARG A C 1
ATOM 750 O O . ARG A 1 94 ? 10.619 -15.485 -17.987 1.00 86.81 94 ARG A O 1
ATOM 757 N N . ALA A 1 95 ? 10.411 -13.522 -19.069 1.00 94.50 95 ALA A N 1
ATOM 758 C CA . ALA A 1 95 ? 9.456 -12.957 -18.128 1.00 94.50 95 ALA A CA 1
ATOM 759 C C . ALA A 1 95 ? 8.200 -13.836 -18.078 1.00 94.50 95 ALA A C 1
ATOM 761 O O . ALA A 1 95 ? 7.572 -14.104 -19.098 1.00 94.50 95 ALA A O 1
ATOM 762 N N . SER A 1 96 ? 7.853 -14.306 -16.883 1.00 95.06 96 SER A N 1
ATOM 763 C CA . SER A 1 96 ? 6.701 -15.191 -16.658 1.00 95.06 96 SER A CA 1
ATOM 764 C C . SER A 1 96 ? 5.766 -14.677 -15.565 1.00 95.06 96 SER A C 1
ATOM 766 O O . SER A 1 96 ? 4.619 -15.130 -15.475 1.00 95.06 96 SER A O 1
ATOM 768 N N . LYS A 1 97 ? 6.245 -13.715 -14.762 1.00 96.75 97 LYS A N 1
ATOM 769 C CA . LYS A 1 97 ? 5.539 -13.100 -13.639 1.00 96.75 97 LYS A CA 1
ATOM 770 C C . LYS A 1 97 ? 5.551 -11.579 -13.768 1.00 96.75 97 LYS A C 1
ATOM 772 O O . LYS A 1 97 ? 6.609 -10.997 -13.997 1.00 96.75 97 LYS A O 1
ATOM 777 N N . VAL A 1 98 ? 4.404 -10.937 -13.566 1.00 97.38 98 VAL A N 1
ATOM 778 C CA . VAL A 1 98 ? 4.261 -9.478 -13.530 1.00 97.38 98 VAL A CA 1
ATOM 779 C C . VAL A 1 98 ? 3.503 -9.064 -12.274 1.00 97.38 98 VAL A C 1
ATOM 781 O O . VAL A 1 98 ? 2.383 -9.519 -12.036 1.00 97.38 98 VAL A O 1
ATOM 784 N N . LEU A 1 99 ? 4.119 -8.187 -11.485 1.00 97.56 99 LEU A N 1
ATOM 785 C CA . LEU A 1 99 ? 3.511 -7.525 -10.338 1.00 97.56 99 LEU A CA 1
ATOM 786 C C . LEU A 1 99 ? 3.196 -6.077 -10.718 1.00 97.56 99 LEU A C 1
ATOM 788 O O . LEU A 1 99 ? 4.104 -5.265 -10.880 1.00 97.56 99 LEU A O 1
ATOM 792 N N . VAL A 1 100 ? 1.914 -5.760 -10.863 1.00 97.38 100 VAL A N 1
ATOM 793 C CA . VAL A 1 100 ? 1.439 -4.412 -11.198 1.00 97.38 100 VAL A CA 1
ATOM 794 C C . VAL A 1 100 ? 1.254 -3.594 -9.926 1.00 97.38 100 VAL A C 1
ATOM 796 O O . VAL A 1 100 ? 0.603 -4.037 -8.976 1.00 97.38 100 VAL A O 1
ATOM 799 N N . ILE A 1 101 ? 1.820 -2.391 -9.896 1.00 95.12 101 ILE A N 1
ATOM 800 C CA . ILE A 1 101 ? 1.764 -1.507 -8.730 1.00 95.12 101 ILE A CA 1
ATOM 801 C C . ILE A 1 101 ? 0.583 -0.542 -8.844 1.00 95.12 101 ILE A C 1
ATOM 803 O O . ILE A 1 101 ? 0.376 0.089 -9.879 1.00 95.12 101 ILE A O 1
ATOM 807 N N . GLY A 1 102 ? -0.185 -0.410 -7.760 1.00 91.75 102 GLY A N 1
ATOM 808 C CA . GLY A 1 102 ? -1.362 0.452 -7.677 1.00 91.75 102 GLY A CA 1
ATOM 809 C C . GLY A 1 102 ? -2.668 -0.312 -7.457 1.00 91.75 102 GLY A C 1
ATOM 810 O O . GLY A 1 102 ? -2.756 -1.527 -7.646 1.00 91.75 102 GLY A O 1
ATOM 811 N N . ASP A 1 103 ? -3.697 0.425 -7.034 1.00 92.69 103 ASP A N 1
ATOM 812 C CA . ASP A 1 103 ? -5.053 -0.104 -6.878 1.00 92.69 103 ASP A CA 1
ATOM 813 C C . ASP A 1 103 ? -5.671 -0.363 -8.256 1.00 92.69 103 ASP A C 1
ATOM 815 O O . ASP A 1 103 ? -5.982 0.575 -8.994 1.00 92.69 103 ASP A O 1
ATOM 819 N N . ASN A 1 104 ? -5.841 -1.639 -8.605 1.00 91.00 104 ASN A N 1
ATOM 820 C CA . ASN A 1 104 ? -6.328 -2.070 -9.909 1.00 91.00 104 ASN A CA 1
ATOM 821 C C . ASN A 1 104 ? -7.482 -3.067 -9.749 1.00 91.00 104 ASN A C 1
ATOM 823 O O . ASN A 1 104 ? -7.353 -4.080 -9.071 1.00 91.00 104 ASN A O 1
ATOM 827 N N . LEU A 1 105 ? -8.616 -2.770 -10.384 1.00 90.00 105 LEU A N 1
ATOM 828 C CA . LEU A 1 105 ? -9.832 -3.587 -10.298 1.00 90.00 105 LEU A CA 1
ATOM 829 C C . LEU A 1 105 ? -9.934 -4.647 -11.400 1.00 90.00 105 LEU A C 1
ATOM 831 O O . LEU A 1 105 ? -10.806 -5.507 -11.335 1.00 90.00 105 LEU A O 1
ATOM 835 N N . ASN A 1 106 ? -9.066 -4.580 -12.410 1.00 93.62 106 ASN A N 1
ATOM 836 C CA . ASN A 1 106 ? -9.084 -5.472 -13.570 1.00 93.62 106 ASN A CA 1
ATOM 837 C C . ASN A 1 106 ? -8.083 -6.629 -13.440 1.00 93.62 106 ASN A C 1
ATOM 839 O O . ASN A 1 106 ? -8.031 -7.494 -14.313 1.00 93.62 106 ASN A O 1
ATOM 843 N N . LEU A 1 107 ? -7.270 -6.639 -12.380 1.00 94.56 107 LEU A N 1
ATOM 844 C CA . LEU A 1 107 ? -6.248 -7.647 -12.116 1.00 94.56 107 LEU A CA 1
ATOM 845 C C . LEU A 1 107 ? -6.487 -8.291 -10.746 1.00 94.56 107 LEU A C 1
ATOM 847 O O . LEU A 1 107 ? -7.003 -7.630 -9.845 1.00 94.56 107 LEU A O 1
ATOM 851 N N . PRO A 1 108 ? -6.111 -9.568 -10.561 1.00 94.31 108 PRO A N 1
ATOM 852 C CA . PRO A 1 108 ? -6.215 -10.211 -9.260 1.00 94.31 108 PRO A CA 1
ATOM 853 C C . PRO A 1 108 ? -5.237 -9.574 -8.266 1.00 94.31 108 PRO A C 1
ATOM 855 O O . PRO A 1 108 ? -4.040 -9.455 -8.541 1.00 94.31 108 PRO A O 1
ATOM 858 N N . LEU A 1 109 ? -5.742 -9.198 -7.092 1.00 96.31 109 LEU A N 1
ATOM 859 C CA . LEU A 1 109 ? -4.939 -8.597 -6.034 1.00 96.31 109 LEU A CA 1
ATOM 860 C C . LEU A 1 109 ? -4.149 -9.648 -5.240 1.00 96.31 109 LEU A C 1
ATOM 862 O O . LEU A 1 109 ? -4.710 -10.608 -4.710 1.00 96.31 109 LEU A O 1
ATOM 866 N N . LEU A 1 110 ? -2.855 -9.391 -5.065 1.00 96.75 110 LEU A N 1
ATOM 867 C CA . LEU A 1 110 ? -1.973 -10.087 -4.140 1.00 96.75 110 LEU A CA 1
ATOM 868 C C . LEU A 1 110 ? -1.330 -9.076 -3.183 1.00 96.75 110 LEU A C 1
ATOM 870 O O . LEU A 1 110 ? -0.290 -8.490 -3.477 1.00 96.75 110 LEU A O 1
ATOM 874 N N . MET A 1 111 ? -1.957 -8.878 -2.026 1.00 96.69 111 MET A N 1
ATOM 875 C CA . MET A 1 111 ? -1.531 -7.897 -1.031 1.00 96.69 111 MET A CA 1
ATOM 876 C C . MET A 1 111 ? -0.730 -8.580 0.073 1.00 96.69 111 MET A C 1
ATOM 878 O O . MET A 1 111 ? -1.222 -9.474 0.767 1.00 96.69 111 MET A O 1
ATOM 882 N N . TYR A 1 112 ? 0.512 -8.155 0.258 1.00 95.12 112 TYR A N 1
ATOM 883 C CA . TYR A 1 112 ? 1.388 -8.676 1.299 1.00 95.12 112 TYR A CA 1
ATOM 884 C C . TYR A 1 112 ? 1.265 -7.840 2.584 1.00 95.12 112 TYR A C 1
ATOM 886 O O . TYR A 1 112 ? 1.304 -6.618 2.496 1.00 95.12 112 TYR A O 1
ATOM 894 N N . PRO A 1 113 ? 1.182 -8.434 3.793 1.00 94.31 113 PRO A N 1
ATOM 895 C CA . PRO A 1 113 ? 1.161 -9.868 4.123 1.00 94.31 113 PRO A CA 1
ATOM 896 C C . PRO A 1 113 ? -0.256 -10.479 4.216 1.00 94.31 113 PRO A C 1
ATOM 898 O O . PRO A 1 113 ? -0.414 -11.587 4.730 1.00 94.31 113 PRO A O 1
ATOM 901 N N . ILE A 1 114 ? -1.290 -9.757 3.776 1.00 95.56 114 ILE A N 1
ATOM 902 C CA . ILE A 1 114 ? -2.700 -10.044 4.086 1.00 95.56 114 ILE A CA 1
ATOM 903 C C . ILE A 1 114 ? -3.259 -11.191 3.238 1.00 95.56 114 ILE A C 1
ATOM 905 O O . ILE A 1 114 ? -3.606 -12.244 3.772 1.00 95.56 114 ILE A O 1
ATOM 909 N N . SER A 1 115 ? -3.323 -11.013 1.918 1.00 95.12 115 SER A N 1
ATOM 910 C CA . SER A 1 115 ? -3.880 -11.998 0.983 1.00 95.12 115 SER A CA 1
ATOM 911 C C . SER A 1 115 ? -2.809 -12.813 0.258 1.00 95.12 115 SER A C 1
ATOM 913 O O . SER A 1 115 ? -3.135 -13.747 -0.475 1.00 95.12 115 SER A O 1
ATOM 915 N N . CYS A 1 116 ? -1.522 -12.527 0.495 1.00 93.00 116 CYS A N 1
ATOM 916 C CA . CYS A 1 116 ? -0.421 -13.140 -0.247 1.00 93.00 116 CYS A CA 1
ATOM 917 C C . CYS A 1 116 ? -0.378 -14.676 -0.152 1.00 93.00 116 CYS A C 1
ATOM 919 O O . CYS A 1 116 ? 0.019 -15.340 -1.103 1.00 93.00 116 CYS A O 1
ATOM 921 N N . ARG A 1 117 ? -0.862 -15.268 0.951 1.00 92.50 117 ARG A N 1
ATOM 922 C CA . ARG A 1 117 ? -0.969 -16.732 1.119 1.00 92.50 117 ARG A CA 1
ATOM 923 C C . ARG A 1 117 ? -1.894 -17.412 0.106 1.00 92.50 117 ARG A C 1
ATOM 925 O O . ARG A 1 117 ? -1.794 -18.621 -0.063 1.00 92.50 117 ARG A O 1
ATOM 932 N N . GLY A 1 118 ? -2.775 -16.659 -0.551 1.00 91.38 118 GLY A N 1
ATOM 933 C CA . GLY A 1 118 ? -3.620 -17.153 -1.636 1.00 91.38 118 GLY A CA 1
ATOM 934 C C . GLY A 1 118 ? -2.900 -17.297 -2.980 1.00 91.38 118 GLY A C 1
ATOM 935 O O . GLY A 1 118 ? -3.509 -17.787 -3.928 1.00 91.38 118 GLY A O 1
ATOM 936 N N . TYR A 1 119 ? -1.631 -16.881 -3.092 1.00 95.25 119 TYR A N 1
ATOM 937 C CA . TYR A 1 119 ? -0.857 -17.034 -4.324 1.00 95.25 119 TYR A CA 1
ATOM 938 C C . TYR A 1 119 ? -0.706 -18.507 -4.706 1.00 95.25 119 TYR A C 1
ATOM 940 O O . TYR A 1 119 ? -0.297 -19.336 -3.893 1.00 95.25 119 TYR A O 1
ATOM 948 N N . GLN A 1 120 ? -0.988 -18.818 -5.968 1.00 93.88 120 GLN A N 1
ATOM 949 C CA . GLN A 1 120 ? -0.833 -20.155 -6.522 1.00 93.88 120 GLN A CA 1
ATOM 950 C C . GLN A 1 120 ? 0.298 -20.181 -7.542 1.00 93.88 120 GLN A C 1
ATOM 952 O O . GLN A 1 120 ? 0.453 -19.271 -8.362 1.00 93.88 120 GLN A O 1
ATOM 957 N N . ARG A 1 121 ? 1.069 -21.272 -7.519 1.00 91.19 121 ARG A N 1
ATOM 958 C CA . ARG A 1 121 ? 2.082 -21.541 -8.536 1.00 91.19 121 ARG A CA 1
ATOM 959 C C . ARG A 1 121 ? 1.419 -21.556 -9.913 1.00 91.19 121 ARG A C 1
ATOM 961 O O . ARG A 1 121 ? 0.423 -22.241 -10.122 1.00 91.19 121 ARG A O 1
ATOM 968 N N . GLY A 1 122 ? 1.986 -20.797 -10.844 1.00 88.88 122 GLY A N 1
ATOM 969 C CA . GLY A 1 122 ? 1.433 -20.614 -12.192 1.00 88.88 122 GLY A CA 1
ATOM 970 C C . GLY A 1 122 ? 0.623 -19.330 -12.396 1.00 88.88 122 GLY A C 1
ATOM 971 O O . GLY A 1 122 ? 0.418 -18.947 -13.542 1.00 88.88 122 GLY A O 1
ATOM 972 N N . THR A 1 123 ? 0.253 -18.598 -11.340 1.00 94.75 123 THR A N 1
ATOM 973 C CA . THR A 1 123 ? -0.317 -17.253 -11.506 1.00 94.75 123 THR A CA 1
ATOM 974 C C . THR A 1 123 ? 0.738 -16.317 -12.098 1.00 94.75 123 THR A C 1
ATOM 976 O O . THR A 1 123 ? 1.798 -16.126 -11.501 1.00 94.75 123 THR A O 1
ATOM 979 N N . SER A 1 124 ? 0.470 -15.760 -13.281 1.00 96.19 124 SER A N 1
ATOM 980 C CA . SER A 1 124 ? 1.433 -14.918 -14.005 1.00 96.19 124 SER A CA 1
ATOM 981 C C . SER A 1 124 ? 1.306 -13.430 -13.716 1.00 96.19 124 SER A C 1
ATOM 983 O O . SER A 1 124 ? 2.318 -12.746 -13.689 1.00 96.19 124 SER A O 1
ATOM 985 N N . ILE A 1 125 ? 0.099 -12.902 -13.517 1.00 97.25 125 ILE A N 1
ATOM 986 C CA . ILE A 1 125 ? -0.120 -11.456 -13.377 1.00 97.25 125 ILE A CA 1
ATOM 987 C C . ILE A 1 125 ? -0.950 -11.209 -12.128 1.00 97.25 125 ILE A C 1
ATOM 989 O O . ILE A 1 125 ? -2.017 -11.802 -11.978 1.00 97.25 125 ILE A O 1
ATOM 993 N N . VAL A 1 126 ? -0.461 -10.334 -11.253 1.00 96.75 126 VAL A N 1
ATOM 994 C CA . VAL A 1 126 ? -1.157 -9.879 -10.043 1.00 96.75 126 VAL A CA 1
ATOM 995 C C . VAL A 1 126 ? -0.919 -8.388 -9.835 1.00 96.75 126 VAL A C 1
ATOM 997 O O . VAL A 1 126 ? 0.105 -7.857 -10.262 1.00 96.75 126 VAL A O 1
ATOM 1000 N N . SER A 1 127 ? -1.837 -7.706 -9.156 1.00 96.56 127 SER A N 1
ATOM 1001 C CA . SER A 1 127 ? -1.612 -6.348 -8.653 1.00 96.56 127 SER A CA 1
ATOM 1002 C C . SER A 1 127 ? -1.287 -6.360 -7.163 1.00 96.56 127 SER A C 1
ATOM 1004 O O . SER A 1 127 ? -1.830 -7.175 -6.424 1.00 96.56 127 SER A O 1
ATOM 1006 N N . SER A 1 128 ? -0.445 -5.439 -6.698 1.00 95.19 128 SER A N 1
ATOM 1007 C CA . SER A 1 128 ? -0.110 -5.329 -5.269 1.00 95.19 128 SER A CA 1
ATOM 1008 C C . SER A 1 128 ? -1.096 -4.453 -4.483 1.00 95.19 128 SER A C 1
ATOM 1010 O O . SER A 1 128 ? -1.246 -4.629 -3.279 1.00 95.19 128 SER A O 1
ATOM 1012 N N . GLY A 1 129 ? -1.804 -3.535 -5.149 1.00 95.31 129 GLY A N 1
ATOM 1013 C CA . GLY A 1 129 ? -2.523 -2.438 -4.492 1.00 95.31 129 GLY A CA 1
ATOM 1014 C C . GLY A 1 129 ? -1.636 -1.198 -4.343 1.00 95.31 129 GLY A C 1
ATOM 1015 O O . GLY A 1 129 ? -0.556 -1.122 -4.931 1.00 95.31 129 GLY A O 1
ATOM 1016 N N . SER A 1 130 ? -2.096 -0.206 -3.584 1.00 95.19 130 SER A N 1
ATOM 1017 C CA . SER A 1 130 ? -1.359 1.024 -3.242 1.00 95.19 130 SER A CA 1
ATOM 1018 C C . SER A 1 130 ? -0.837 1.035 -1.798 1.00 95.19 130 SER A C 1
ATOM 1020 O O . SER A 1 130 ? -1.292 0.241 -0.968 1.00 95.19 130 SER A O 1
ATOM 1022 N N . ALA A 1 131 ? 0.054 1.978 -1.466 1.00 94.62 131 ALA A N 1
ATOM 1023 C CA . ALA A 1 131 ? 0.491 2.225 -0.087 1.00 94.62 131 ALA A CA 1
ATOM 1024 C C . ALA A 1 131 ? -0.699 2.477 0.861 1.00 94.62 131 ALA A C 1
ATOM 1026 O O . ALA A 1 131 ? -0.799 1.856 1.917 1.00 94.62 131 ALA A O 1
ATOM 1027 N N . ALA A 1 132 ? -1.661 3.300 0.430 1.00 96.12 132 ALA A N 1
ATOM 1028 C CA . ALA A 1 132 ? -2.882 3.579 1.184 1.00 96.12 132 ALA A CA 1
ATOM 1029 C C . ALA A 1 132 ? -3.718 2.313 1.430 1.00 96.12 132 ALA A C 1
ATOM 1031 O O . ALA A 1 132 ? -4.169 2.074 2.547 1.00 96.12 132 ALA A O 1
ATOM 1032 N N . SER A 1 133 ? -3.897 1.470 0.405 1.00 97.06 133 SER A N 1
ATOM 1033 C CA . SER A 1 133 ? -4.656 0.222 0.556 1.00 97.06 133 SER A CA 1
ATOM 1034 C C . SER A 1 133 ? -3.980 -0.754 1.520 1.00 97.06 133 SER A C 1
ATOM 1036 O O . SER A 1 133 ? -4.673 -1.388 2.309 1.00 97.06 133 SER A O 1
ATOM 1038 N N . HIS A 1 134 ? -2.643 -0.823 1.518 1.00 97.19 134 HIS A N 1
ATOM 1039 C CA . HIS A 1 134 ? -1.888 -1.641 2.466 1.00 97.19 134 HIS A CA 1
ATOM 1040 C C . HIS A 1 134 ? -2.050 -1.138 3.898 1.00 97.19 134 HIS A C 1
ATOM 1042 O O . HIS A 1 134 ? -2.290 -1.951 4.791 1.00 97.19 134 HIS A O 1
ATOM 1048 N N . ALA A 1 135 ? -1.952 0.176 4.119 1.00 96.25 135 ALA A N 1
ATOM 1049 C CA . ALA A 1 135 ? -2.129 0.774 5.438 1.00 96.25 135 ALA A CA 1
ATOM 1050 C C . ALA A 1 135 ? -3.543 0.512 5.981 1.00 96.25 135 ALA A C 1
ATOM 1052 O O . ALA A 1 135 ? -3.698 -0.035 7.071 1.00 96.25 135 ALA A O 1
ATOM 1053 N N . VAL A 1 136 ? -4.582 0.803 5.187 1.00 97.94 136 VAL A N 1
ATOM 1054 C CA . VAL A 1 136 ? -5.983 0.582 5.585 1.00 97.94 136 VAL A CA 1
ATOM 1055 C C . VAL A 1 136 ? -6.270 -0.900 5.815 1.00 97.94 136 VAL A C 1
ATOM 1057 O O . VAL A 1 136 ? -6.827 -1.258 6.850 1.00 97.94 136 VAL A O 1
ATOM 1060 N N . ALA A 1 137 ? -5.882 -1.778 4.887 1.00 97.81 137 ALA A N 1
ATOM 1061 C CA . ALA A 1 137 ? -6.143 -3.206 5.027 1.00 97.81 137 ALA A CA 1
ATOM 1062 C C . ALA A 1 137 ? -5.400 -3.797 6.231 1.00 97.81 137 ALA A C 1
ATOM 1064 O O . ALA A 1 137 ? -5.968 -4.608 6.954 1.00 97.81 137 ALA A O 1
ATOM 1065 N N . THR A 1 138 ? -4.157 -3.379 6.489 1.00 97.06 138 THR A N 1
ATOM 1066 C CA . THR A 1 138 ? -3.391 -3.865 7.646 1.00 97.06 138 THR A CA 1
ATOM 1067 C C . THR A 1 138 ? -4.040 -3.410 8.946 1.00 97.06 138 THR A C 1
ATOM 1069 O O . THR A 1 138 ? -4.255 -4.234 9.832 1.00 97.06 138 THR A O 1
ATOM 1072 N N . LEU A 1 139 ? -4.418 -2.132 9.036 1.00 97.25 139 LEU A N 1
ATOM 1073 C CA . LEU A 1 139 ? -5.106 -1.575 10.197 1.00 97.25 139 LEU A CA 1
ATOM 1074 C C . LEU A 1 139 ? -6.417 -2.320 10.485 1.00 97.25 139 LEU A C 1
ATOM 1076 O O . LEU A 1 139 ? -6.627 -2.809 11.594 1.00 97.25 139 LEU A O 1
ATOM 1080 N N . VAL A 1 140 ? -7.264 -2.476 9.465 1.00 98.25 140 VAL A N 1
ATOM 1081 C CA . VAL A 1 140 ? -8.558 -3.162 9.575 1.00 98.25 140 VAL A CA 1
ATOM 1082 C C . VAL A 1 140 ? -8.382 -4.637 9.927 1.00 98.25 140 VAL A C 1
ATOM 1084 O O . VAL A 1 140 ? -9.061 -5.119 10.825 1.00 98.25 140 VAL A O 1
ATOM 1087 N N . ALA A 1 141 ? -7.452 -5.350 9.283 1.00 98.19 141 ALA A N 1
ATOM 1088 C CA . ALA A 1 141 ? -7.198 -6.762 9.569 1.00 98.19 141 ALA A CA 1
ATOM 1089 C C . ALA A 1 141 ? -6.763 -6.985 11.022 1.00 98.19 141 ALA A C 1
ATOM 1091 O O . ALA A 1 141 ? -7.183 -7.950 11.659 1.00 98.19 141 ALA A O 1
ATOM 1092 N N . LEU A 1 142 ? -5.910 -6.101 11.544 1.00 97.56 142 LEU A N 1
ATOM 1093 C CA . LEU A 1 142 ? -5.402 -6.185 12.908 1.00 97.56 142 LEU A CA 1
ATOM 1094 C C . LEU A 1 142 ? -6.486 -5.893 13.950 1.00 97.56 142 LEU A C 1
ATOM 1096 O O . LEU A 1 142 ? -6.579 -6.632 14.931 1.00 97.56 142 LEU A O 1
ATOM 1100 N N . ILE A 1 143 ? -7.312 -4.867 13.726 1.00 97.69 143 ILE A N 1
ATOM 1101 C CA . ILE A 1 143 ? -8.442 -4.549 14.608 1.00 97.69 143 ILE A CA 1
ATOM 1102 C C . ILE A 1 143 ? -9.480 -5.676 14.553 1.00 97.69 143 ILE A C 1
ATOM 1104 O O . ILE A 1 143 ? -9.810 -6.215 15.600 1.00 97.69 143 ILE A O 1
ATOM 1108 N N . ASP A 1 144 ? -9.921 -6.099 13.362 1.00 98.06 144 ASP A N 1
ATOM 1109 C CA . ASP A 1 144 ? -10.951 -7.138 13.186 1.00 98.06 144 ASP A CA 1
ATOM 1110 C C . ASP A 1 144 ? -10.535 -8.490 13.792 1.00 98.06 144 ASP A C 1
ATOM 1112 O O . ASP A 1 144 ? -11.355 -9.205 14.368 1.00 98.06 144 ASP A O 1
ATOM 1116 N N . ALA A 1 145 ? -9.242 -8.830 13.729 1.00 97.06 145 ALA A N 1
ATOM 1117 C CA . ALA A 1 145 ? -8.706 -10.030 14.368 1.00 97.06 145 ALA A CA 1
ATOM 1118 C C . ALA A 1 145 ? -8.631 -9.935 15.901 1.00 97.06 145 ALA A C 1
ATOM 1120 O O . ALA A 1 145 ? -8.620 -10.970 16.570 1.00 97.06 145 ALA A O 1
ATOM 1121 N N . ALA A 1 146 ? -8.536 -8.724 16.455 1.00 96.31 146 ALA A N 1
ATOM 1122 C CA . ALA A 1 146 ? -8.565 -8.488 17.894 1.00 96.31 146 ALA A CA 1
ATOM 1123 C C . ALA A 1 146 ? -10.008 -8.456 18.418 1.00 96.31 146 ALA A C 1
ATOM 1125 O O . ALA A 1 146 ? -10.324 -9.130 19.400 1.00 96.31 146 ALA A O 1
ATOM 1126 N N . ILE A 1 147 ? -10.871 -7.681 17.758 1.00 96.75 147 ILE A N 1
ATOM 1127 C CA . ILE A 1 147 ? -12.304 -7.554 18.019 1.00 96.75 147 ILE A CA 1
ATOM 1128 C C . ILE A 1 147 ? -13.005 -7.321 16.670 1.00 96.75 147 ILE A C 1
ATOM 1130 O O . ILE A 1 147 ? -12.694 -6.330 16.008 1.00 96.75 147 ILE A O 1
ATOM 1134 N N . PRO A 1 148 ? -13.962 -8.174 16.257 1.00 97.62 148 PRO A N 1
ATOM 1135 C CA . PRO A 1 148 ? -14.584 -8.054 14.940 1.00 97.62 148 PRO A CA 1
ATOM 1136 C C . PRO A 1 148 ? -15.216 -6.674 14.715 1.00 97.62 148 PRO A C 1
ATOM 1138 O O . PRO A 1 148 ? -15.963 -6.197 15.567 1.00 97.62 148 PRO A O 1
ATOM 1141 N N . ILE A 1 149 ? -14.964 -6.044 13.568 1.00 98.44 149 ILE A N 1
ATOM 1142 C CA . ILE A 1 149 ? -15.488 -4.708 13.242 1.00 98.44 149 ILE A CA 1
ATOM 1143 C C . ILE A 1 149 ? -16.864 -4.840 12.612 1.00 98.44 149 ILE A C 1
ATOM 1145 O O . ILE A 1 149 ? -16.954 -5.335 11.501 1.00 98.44 149 ILE A O 1
ATOM 1149 N N . GLU A 1 150 ? -17.942 -4.360 13.220 1.00 97.88 150 GLU A N 1
ATOM 1150 C CA . GLU A 1 150 ? -19.263 -4.341 12.580 1.00 97.88 150 GLU A CA 1
ATOM 1151 C C . GLU A 1 150 ? -19.273 -3.512 11.287 1.00 97.88 150 GLU A C 1
ATOM 1153 O O . GLU A 1 150 ? -19.622 -4.046 10.233 1.00 97.88 150 GLU A O 1
ATOM 1158 N N . GLU A 1 151 ? -18.819 -2.259 11.356 1.00 98.06 151 GLU A N 1
ATOM 1159 C CA . GLU A 1 151 ? -18.645 -1.349 10.219 1.00 98.06 151 GLU A CA 1
ATOM 1160 C C . GLU A 1 151 ? -17.585 -0.278 10.523 1.00 98.06 151 GLU A C 1
ATOM 1162 O O . GLU A 1 151 ? -17.321 0.037 11.687 1.00 98.06 151 GLU A O 1
ATOM 1167 N N . CYS A 1 152 ? -16.965 0.292 9.490 1.00 98.19 152 CYS A N 1
ATOM 1168 C CA . CYS A 1 152 ? -15.978 1.356 9.628 1.00 98.19 152 CYS A CA 1
ATOM 1169 C C . CYS A 1 152 ? -15.979 2.364 8.470 1.00 98.19 152 CYS A C 1
ATOM 1171 O O . CYS A 1 152 ? -16.358 2.061 7.338 1.00 98.19 152 CYS A O 1
ATOM 1173 N N . MET A 1 153 ? -15.517 3.579 8.770 1.00 98.25 153 MET A N 1
ATOM 1174 C CA . MET A 1 153 ? -15.280 4.651 7.808 1.00 98.25 153 MET A CA 1
ATOM 1175 C C . MET A 1 153 ? -13.839 5.145 7.925 1.00 98.25 153 MET A C 1
ATOM 1177 O O . MET A 1 153 ? -13.386 5.498 9.015 1.00 98.25 153 MET A O 1
ATOM 1181 N N . ALA A 1 154 ? -13.128 5.186 6.800 1.00 98.12 154 ALA A N 1
ATOM 1182 C CA . ALA A 1 154 ? -11.744 5.640 6.729 1.00 98.12 154 ALA A CA 1
ATOM 1183 C C . ALA A 1 154 ? -11.641 7.050 6.129 1.00 98.12 154 ALA A C 1
ATOM 1185 O O . ALA A 1 154 ? -12.141 7.315 5.035 1.00 98.12 154 ALA A O 1
ATOM 1186 N N . THR A 1 155 ? -10.915 7.938 6.798 1.00 98.50 155 THR A N 1
ATOM 1187 C CA . THR A 1 155 ? -10.383 9.165 6.200 1.00 98.50 155 THR A CA 1
ATOM 1188 C C . THR A 1 155 ? -8.890 8.976 5.986 1.00 98.50 155 THR A C 1
ATOM 1190 O O . THR A 1 155 ? -8.134 8.803 6.937 1.00 98.50 155 THR A O 1
ATOM 1193 N N . ILE A 1 156 ? -8.460 8.983 4.726 1.00 98.31 156 ILE A N 1
ATOM 1194 C CA . ILE A 1 156 ? -7.069 8.715 4.352 1.00 98.31 156 ILE A CA 1
ATOM 1195 C C . ILE A 1 156 ? -6.420 10.030 3.930 1.00 98.31 156 ILE A C 1
ATOM 1197 O O . ILE A 1 156 ? -6.729 10.561 2.862 1.00 98.31 156 ILE A O 1
ATOM 1201 N N . MET A 1 157 ? -5.525 10.562 4.754 1.00 97.81 157 MET A N 1
ATOM 1202 C CA . MET A 1 157 ? -4.741 11.744 4.412 1.00 97.81 157 MET A CA 1
ATOM 1203 C C . MET A 1 157 ? -3.482 11.320 3.665 1.00 97.81 157 MET A C 1
ATOM 1205 O O . MET A 1 157 ? -2.726 10.467 4.131 1.00 97.81 157 MET A O 1
ATOM 1209 N N . LEU A 1 158 ? -3.279 11.903 2.489 1.00 96.56 158 LEU A N 1
ATOM 1210 C CA . LEU A 1 158 ? -2.195 11.564 1.579 1.00 96.56 158 LEU A CA 1
ATOM 1211 C C . LEU A 1 158 ? -1.361 12.814 1.284 1.00 96.56 158 LEU A C 1
ATOM 1213 O O . LEU A 1 158 ? -1.937 13.881 1.059 1.00 96.56 158 LEU A O 1
ATOM 1217 N N . PRO A 1 159 ? -0.028 12.702 1.231 1.00 95.56 159 PRO A N 1
ATOM 1218 C CA . PRO A 1 159 ? 0.826 13.736 0.667 1.00 95.56 159 PRO A CA 1
ATOM 1219 C C . PRO A 1 159 ? 0.465 14.088 -0.783 1.00 95.56 159 PRO A C 1
ATOM 1221 O O . PRO A 1 159 ? -0.346 13.425 -1.445 1.00 95.56 159 PRO A O 1
ATOM 1224 N N . VAL A 1 160 ? 1.091 15.149 -1.281 1.00 93.25 160 VAL A N 1
ATOM 1225 C CA . VAL A 1 160 ? 1.052 15.504 -2.700 1.00 93.25 160 VAL A CA 1
ATOM 1226 C C . VAL A 1 160 ? 1.782 14.434 -3.517 1.00 93.25 160 VAL A C 1
ATOM 1228 O O . VAL A 1 160 ? 2.878 14.019 -3.149 1.00 93.25 160 VAL A O 1
ATOM 1231 N N . ASP A 1 161 ? 1.187 14.009 -4.634 1.00 89.56 161 ASP A N 1
ATOM 1232 C CA . ASP A 1 161 ? 1.781 13.045 -5.569 1.00 89.56 161 ASP A CA 1
ATOM 1233 C C . ASP A 1 161 ? 1.944 13.624 -6.989 1.00 89.56 161 ASP A C 1
ATOM 1235 O O . ASP A 1 161 ? 1.576 14.766 -7.282 1.00 89.56 161 ASP A O 1
ATOM 1239 N N . ASP A 1 162 ? 2.511 12.819 -7.886 1.00 87.25 162 ASP A N 1
ATOM 1240 C CA . ASP A 1 162 ? 2.789 13.164 -9.284 1.00 87.25 162 ASP A CA 1
ATOM 1241 C C . ASP A 1 162 ? 1.531 13.292 -10.166 1.00 87.25 162 ASP A C 1
ATOM 1243 O O . ASP A 1 162 ? 1.617 13.688 -11.331 1.00 87.25 162 ASP A O 1
ATOM 1247 N N . LYS A 1 163 ? 0.346 12.993 -9.621 1.00 86.56 163 LYS A N 1
ATOM 1248 C CA . LYS A 1 163 ? -0.952 13.136 -10.298 1.00 86.56 163 LYS A CA 1
ATOM 1249 C C . LYS A 1 163 ? -1.648 14.445 -9.934 1.00 86.56 163 LYS A C 1
ATOM 1251 O O . LYS A 1 163 ? -2.794 14.652 -10.345 1.00 86.56 163 LYS A O 1
ATOM 1256 N N . MET A 1 164 ? -0.992 15.310 -9.165 1.00 90.94 164 MET A N 1
ATOM 1257 C CA . MET A 1 164 ? -1.505 16.610 -8.747 1.00 90.94 164 MET A CA 1
ATOM 1258 C C . MET A 1 164 ? -0.747 17.753 -9.419 1.00 90.94 164 MET A C 1
ATOM 1260 O O . MET A 1 164 ? 0.417 17.626 -9.794 1.00 90.94 164 MET A O 1
ATOM 1264 N N . ASN A 1 165 ? -1.404 18.904 -9.547 1.00 92.38 165 ASN A N 1
ATOM 1265 C CA . ASN A 1 165 ? -0.789 20.070 -10.167 1.00 92.38 165 ASN A CA 1
ATOM 1266 C C . ASN A 1 165 ? -0.149 21.002 -9.132 1.00 92.38 165 ASN A C 1
ATOM 1268 O O . ASN A 1 165 ? -0.736 21.304 -8.095 1.00 92.38 165 ASN A O 1
ATOM 1272 N N . LEU A 1 166 ? 1.032 21.543 -9.447 1.00 93.38 166 LEU A N 1
ATOM 1273 C CA . LEU A 1 166 ? 1.670 22.579 -8.621 1.00 93.38 166 LEU A CA 1
ATOM 1274 C C . LEU A 1 166 ? 0.863 23.886 -8.606 1.00 93.38 166 LEU A C 1
ATOM 1276 O O . LEU A 1 166 ? 0.750 24.544 -7.574 1.00 93.38 166 LEU A O 1
ATOM 1280 N N . VAL A 1 167 ? 0.274 24.246 -9.743 1.00 94.12 167 VAL A N 1
ATOM 1281 C CA . VAL A 1 167 ? -0.597 25.415 -9.931 1.00 94.12 167 VAL A CA 1
ATOM 1282 C C . VAL A 1 167 ? -1.919 24.968 -10.541 1.00 94.12 167 VAL A C 1
ATOM 1284 O O . VAL A 1 167 ? -1.981 23.886 -11.113 1.00 94.12 167 VAL A O 1
ATOM 1287 N N . ASP A 1 168 ? -2.961 25.793 -10.458 1.00 94.62 168 ASP A N 1
ATOM 1288 C CA . ASP A 1 168 ? -4.249 25.472 -11.081 1.00 94.62 168 ASP A CA 1
ATOM 1289 C C . ASP A 1 168 ? -4.063 25.182 -12.590 1.00 94.62 168 ASP A C 1
ATOM 1291 O O . ASP A 1 168 ? -3.587 26.033 -13.343 1.00 94.62 168 ASP A O 1
ATOM 1295 N N . ASN A 1 169 ? -4.399 23.964 -13.024 1.00 92.62 169 ASN A N 1
ATOM 1296 C CA . ASN A 1 169 ? -4.240 23.484 -14.399 1.00 92.62 169 ASN A CA 1
ATOM 1297 C C . ASN A 1 169 ? -5.229 22.336 -14.697 1.00 92.62 169 ASN A C 1
ATOM 1299 O O . ASN A 1 169 ? -5.927 21.843 -13.807 1.00 92.62 169 ASN A O 1
ATOM 1303 N N . ASN A 1 170 ? -5.292 21.889 -15.952 1.00 88.88 170 ASN A N 1
ATOM 1304 C CA . ASN A 1 170 ? -6.044 20.698 -16.335 1.00 88.88 170 ASN A CA 1
ATOM 1305 C C . ASN A 1 170 ? -5.598 19.475 -15.527 1.00 88.88 170 ASN A C 1
ATOM 1307 O O . ASN A 1 170 ? -4.425 19.326 -15.185 1.00 88.88 170 ASN A O 1
ATOM 1311 N N . VAL A 1 171 ? -6.548 18.588 -15.235 1.00 83.75 171 VAL A N 1
ATOM 1312 C CA . VAL A 1 171 ? -6.268 17.346 -14.514 1.00 83.75 171 VAL A CA 1
ATOM 1313 C C . VAL A 1 171 ? -5.391 16.459 -15.405 1.00 83.75 171 VAL A C 1
ATOM 1315 O O . VAL A 1 171 ? -5.790 16.191 -16.540 1.00 83.75 171 VAL A O 1
ATOM 1318 N N . PRO A 1 172 ? -4.226 15.988 -14.927 1.00 65.81 172 PRO A N 1
ATOM 1319 C CA . PRO A 1 172 ? -3.333 15.173 -15.748 1.00 65.81 172 PRO A CA 1
ATOM 1320 C C . PRO A 1 172 ? -3.952 13.811 -16.108 1.00 65.81 172 PRO A C 1
ATOM 1322 O O . PRO A 1 172 ? -3.674 13.281 -17.181 1.00 65.81 172 PRO A O 1
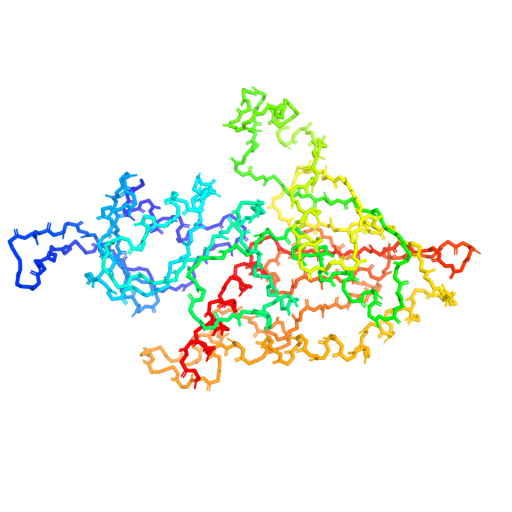ATOM 1325 N N . TYR A 1 173 ? -4.839 13.272 -15.257 1.00 67.38 173 TYR A N 1
ATOM 1326 C CA . TYR A 1 173 ? -5.501 11.980 -15.465 1.00 67.38 173 TYR A CA 1
ATOM 1327 C C . TYR A 1 173 ? -6.965 11.980 -14.995 1.00 67.38 173 TYR A C 1
ATOM 1329 O O . TYR A 1 173 ? -7.263 12.250 -13.831 1.00 67.38 173 TYR A O 1
ATOM 1337 N N . GLY A 1 174 ? -7.884 11.580 -15.878 1.00 71.19 174 GLY A N 1
ATOM 1338 C CA . GLY A 1 174 ? -9.298 11.376 -15.546 1.00 71.19 174 GLY A CA 1
ATOM 1339 C C . GLY A 1 174 ? -10.104 12.667 -15.356 1.00 71.19 174 GLY A C 1
ATOM 1340 O O . GLY A 1 174 ? -9.722 13.739 -15.811 1.00 71.19 174 GLY A O 1
ATOM 1341 N N . ASN A 1 175 ? -11.255 12.547 -14.687 1.00 76.12 175 ASN A N 1
ATOM 1342 C CA . ASN A 1 175 ? -12.249 13.623 -14.549 1.00 76.12 175 ASN A CA 1
ATOM 1343 C C . ASN A 1 175 ? -12.327 14.206 -13.124 1.00 76.12 175 ASN A C 1
ATOM 1345 O O . ASN A 1 175 ? -13.335 14.811 -12.761 1.00 76.12 175 ASN A O 1
ATOM 1349 N N . ASP A 1 176 ? -11.298 14.015 -12.293 1.00 85.56 176 ASP A N 1
ATOM 1350 C CA . ASP A 1 176 ? -11.279 14.555 -10.928 1.00 85.56 176 ASP A CA 1
ATOM 1351 C C . ASP A 1 176 ? -10.838 16.025 -10.920 1.00 85.56 176 ASP A C 1
ATOM 1353 O O . ASP A 1 176 ? -9.675 16.352 -10.688 1.00 85.56 176 ASP A O 1
ATOM 1357 N N . TRP A 1 177 ? -11.783 16.929 -11.190 1.00 89.88 177 TRP A N 1
ATOM 1358 C CA . TRP A 1 177 ? -11.526 18.369 -11.325 1.00 89.88 177 TRP A CA 1
ATOM 1359 C C . TRP A 1 177 ? -10.865 18.997 -10.095 1.00 89.88 177 TRP A C 1
ATOM 1361 O O . TRP A 1 177 ? -10.192 20.020 -10.217 1.00 89.88 177 TRP A O 1
ATOM 1371 N N . ARG A 1 178 ? -11.018 18.393 -8.910 1.00 92.88 178 ARG A N 1
ATOM 1372 C CA . ARG A 1 178 ? -10.399 18.904 -7.681 1.00 92.88 178 ARG A CA 1
ATOM 1373 C C . ARG A 1 178 ? -8.878 18.770 -7.720 1.00 92.88 178 ARG A C 1
ATOM 1375 O O . ARG A 1 178 ? -8.199 19.670 -7.240 1.00 92.88 178 ARG A O 1
ATOM 1382 N N . LYS A 1 179 ? -8.349 17.723 -8.365 1.00 91.00 179 LYS A N 1
ATOM 1383 C CA . LYS A 1 179 ? -6.902 17.541 -8.592 1.00 91.00 179 LYS A CA 1
ATOM 1384 C C . LYS A 1 179 ? -6.304 18.543 -9.581 1.00 91.00 179 LYS A C 1
ATOM 1386 O O . LYS A 1 179 ? -5.087 18.653 -9.676 1.00 91.00 179 LYS A O 1
A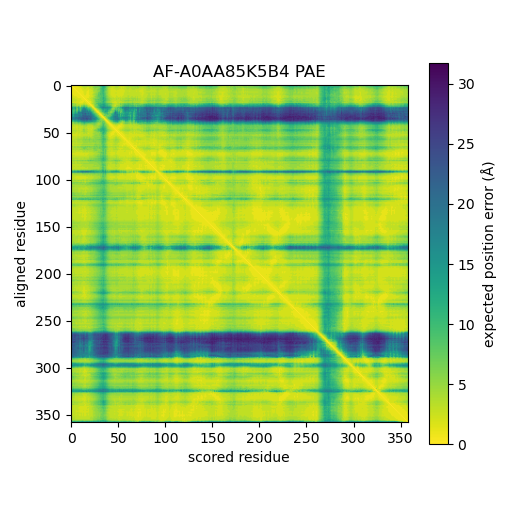TOM 1391 N N . GLY A 1 180 ? -7.153 19.289 -10.290 1.00 92.31 180 GLY A N 1
ATOM 1392 C CA . GLY A 1 180 ? -6.726 20.407 -11.121 1.00 92.31 180 GLY A CA 1
ATOM 1393 C C . GLY A 1 180 ? -6.225 21.606 -10.312 1.00 92.31 180 GLY A C 1
ATOM 1394 O O . GLY A 1 180 ? -5.497 22.428 -10.855 1.00 92.31 180 GLY A O 1
ATOM 1395 N N . ARG A 1 181 ? -6.600 21.714 -9.029 1.00 94.81 181 ARG A N 1
ATOM 1396 C CA . ARG A 1 181 ? -6.207 22.819 -8.143 1.00 94.81 181 ARG A CA 1
ATOM 1397 C C . ARG A 1 181 ? -4.777 22.647 -7.622 1.00 94.81 181 ARG A C 1
ATOM 1399 O O . ARG A 1 181 ? -4.291 21.526 -7.504 1.00 94.81 181 ARG A O 1
ATOM 1406 N N . SER A 1 182 ? -4.133 23.758 -7.270 1.00 95.25 182 SER A N 1
ATOM 1407 C CA . SER A 1 182 ? -2.777 23.798 -6.714 1.00 95.25 182 SER A CA 1
ATOM 1408 C C . SER A 1 182 ? -2.642 22.937 -5.454 1.00 95.25 182 SER A C 1
ATOM 1410 O O . SER A 1 182 ? -3.262 23.208 -4.422 1.00 95.25 182 SER A O 1
ATOM 1412 N N . ALA A 1 183 ? -1.779 21.926 -5.533 1.00 94.88 183 ALA A N 1
ATOM 1413 C CA . ALA A 1 183 ? -1.588 20.918 -4.497 1.00 94.88 183 ALA A CA 1
ATOM 1414 C C . ALA A 1 183 ? -1.064 21.487 -3.169 1.00 94.88 183 ALA A C 1
ATOM 1416 O O . ALA A 1 183 ? -1.420 20.995 -2.105 1.00 94.88 183 ALA A O 1
ATOM 1417 N N . TYR A 1 184 ? -0.260 22.553 -3.217 1.00 95.69 184 TYR A N 1
ATOM 1418 C CA . TYR A 1 184 ? 0.341 23.165 -2.026 1.00 95.69 184 TYR A CA 1
ATOM 1419 C C . TYR A 1 184 ? -0.502 24.270 -1.385 1.00 95.69 184 TYR A C 1
ATOM 1421 O O . TYR A 1 184 ? -0.140 24.792 -0.334 1.00 95.69 184 TYR A O 1
ATOM 1429 N N . LEU A 1 185 ? -1.628 24.634 -2.003 1.00 96.44 185 LEU A N 1
ATOM 1430 C CA . LEU A 1 185 ? -2.526 25.688 -1.522 1.00 96.44 185 LEU A CA 1
ATOM 1431 C C . LEU A 1 185 ? -3.934 25.155 -1.236 1.00 96.44 185 LEU A C 1
ATOM 1433 O O . LEU A 1 185 ? -4.889 25.928 -1.154 1.00 96.44 185 LEU A O 1
ATOM 1437 N N . SER A 1 186 ? -4.110 23.835 -1.152 1.00 95.38 186 SER A N 1
ATOM 1438 C CA . SER A 1 186 ? -5.425 23.217 -0.988 1.00 95.38 186 SER A CA 1
ATOM 1439 C C . SER A 1 186 ? -5.350 21.894 -0.235 1.00 95.38 186 SER A C 1
ATOM 1441 O O . SER A 1 186 ? -4.405 21.130 -0.381 1.00 95.38 186 SER A O 1
ATOM 1443 N N . ILE A 1 187 ? -6.407 21.606 0.523 1.00 97.62 187 ILE A N 1
ATOM 1444 C CA . ILE A 1 187 ? -6.764 20.239 0.904 1.00 97.62 187 ILE A CA 1
ATOM 1445 C C . ILE A 1 187 ? -7.715 19.746 -0.182 1.00 97.62 187 ILE A C 1
ATOM 1447 O O . ILE A 1 187 ? -8.749 20.373 -0.420 1.00 97.62 187 ILE A O 1
ATOM 1451 N N . ILE A 1 188 ? -7.354 18.668 -0.874 1.00 96.06 188 ILE A N 1
ATOM 1452 C CA . ILE A 1 188 ? -8.052 18.190 -2.071 1.00 96.06 188 ILE A CA 1
ATOM 1453 C C . ILE A 1 188 ? -8.765 16.874 -1.737 1.00 96.06 188 ILE A C 1
ATOM 1455 O O . ILE A 1 188 ? -8.112 15.834 -1.635 1.00 96.06 188 ILE A O 1
ATOM 1459 N N . PRO A 1 189 ? -10.102 16.882 -1.558 1.00 95.75 189 PRO A N 1
ATOM 1460 C CA . PRO A 1 189 ? -10.831 15.664 -1.242 1.00 95.75 189 PRO A CA 1
ATOM 1461 C C . PRO A 1 189 ? -11.038 14.804 -2.486 1.00 95.75 189 PRO A C 1
ATOM 1463 O O . PRO A 1 189 ? -11.582 15.285 -3.486 1.00 95.75 189 PRO A O 1
ATOM 1466 N N . GLY A 1 190 ? -10.690 13.527 -2.389 1.00 91.81 190 GLY A N 1
ATOM 1467 C CA . GLY A 1 190 ? -10.818 12.533 -3.446 1.00 91.81 190 GLY A CA 1
ATOM 1468 C C . GLY A 1 190 ? -11.738 11.374 -3.064 1.00 91.81 190 GLY A C 1
ATOM 1469 O O . GLY A 1 190 ? -12.123 11.183 -1.908 1.00 91.81 190 GLY A O 1
ATOM 1470 N N . ARG A 1 191 ? -12.113 10.587 -4.074 1.00 89.12 191 ARG A N 1
ATOM 1471 C CA . ARG A 1 191 ? -12.803 9.306 -3.872 1.00 89.12 191 ARG A CA 1
ATOM 1472 C C . ARG A 1 191 ? -11.758 8.226 -3.603 1.00 89.12 191 ARG A C 1
ATOM 1474 O O . ARG A 1 191 ? -10.783 8.140 -4.340 1.00 89.12 191 ARG A O 1
ATOM 1481 N N . CYS A 1 192 ? -12.004 7.350 -2.633 1.00 91.62 192 CYS A N 1
ATOM 1482 C CA . CYS A 1 192 ? -11.115 6.225 -2.318 1.00 91.62 192 CYS A CA 1
ATOM 1483 C C . CYS A 1 192 ? -11.620 4.876 -2.864 1.00 91.62 192 CYS A C 1
ATOM 1485 O O . CYS A 1 192 ? -11.149 3.827 -2.436 1.00 91.62 192 CYS A O 1
ATOM 1487 N N . HIS A 1 193 ? -12.572 4.877 -3.807 1.00 92.88 193 HIS A N 1
ATOM 1488 C CA . HIS A 1 193 ? -13.248 3.659 -4.275 1.00 92.88 193 HIS A CA 1
ATOM 1489 C C . HIS A 1 193 ? -12.278 2.530 -4.654 1.00 92.88 193 HIS A C 1
ATOM 1491 O O . HIS A 1 193 ? -12.459 1.404 -4.205 1.00 92.88 193 HIS A O 1
ATOM 1497 N N . SER A 1 194 ? -11.232 2.821 -5.435 1.00 93.38 194 SER A N 1
ATOM 1498 C CA . SER A 1 194 ? -10.233 1.820 -5.832 1.00 93.38 194 SER A CA 1
ATOM 1499 C C . SER A 1 194 ? -9.492 1.231 -4.629 1.00 93.38 194 SER A C 1
ATOM 1501 O O . SER A 1 194 ? -9.343 0.019 -4.542 1.00 93.38 194 SER A O 1
ATOM 1503 N N . THR A 1 195 ? -9.100 2.073 -3.673 1.00 96.31 195 THR A N 1
ATOM 1504 C CA . THR A 1 195 ? -8.442 1.665 -2.426 1.00 96.31 195 THR A CA 1
ATOM 1505 C C . THR A 1 195 ? -9.353 0.775 -1.587 1.00 96.31 195 THR A C 1
ATOM 1507 O O . THR A 1 195 ? -8.927 -0.289 -1.148 1.00 96.31 195 THR A O 1
ATOM 1510 N N . ILE A 1 196 ? -10.625 1.147 -1.420 1.00 97.69 196 ILE A N 1
ATOM 1511 C CA . ILE A 1 196 ? -11.603 0.343 -0.675 1.00 97.69 196 ILE A CA 1
ATOM 1512 C C . ILE A 1 196 ? -11.862 -0.999 -1.360 1.00 97.69 196 ILE A C 1
ATOM 1514 O O . ILE A 1 196 ? -11.917 -2.028 -0.694 1.00 97.69 196 ILE A O 1
ATOM 1518 N N . GLN A 1 197 ? -11.969 -1.026 -2.689 1.00 97.25 197 GLN A N 1
ATOM 1519 C CA . GLN A 1 197 ? -12.112 -2.283 -3.420 1.00 97.25 197 GLN A CA 1
ATOM 1520 C C . GLN A 1 197 ? -10.870 -3.175 -3.287 1.00 97.25 197 GLN A C 1
ATOM 1522 O O . GLN A 1 197 ? -11.032 -4.380 -3.111 1.00 97.25 197 GLN A O 1
ATOM 1527 N N . SER A 1 198 ? -9.650 -2.621 -3.297 1.00 97.56 198 SER A N 1
ATOM 1528 C CA . SER A 1 198 ? -8.433 -3.384 -2.977 1.00 97.56 198 SER A CA 1
ATOM 1529 C C . SER A 1 198 ? -8.495 -3.960 -1.558 1.00 97.56 198 SER A C 1
ATOM 1531 O O . SER A 1 198 ? -8.222 -5.142 -1.358 1.00 97.56 198 SER A O 1
ATOM 1533 N N . VAL A 1 199 ? -8.919 -3.164 -0.570 1.00 98.06 199 VAL A N 1
ATOM 1534 C CA . VAL A 1 199 ? -9.090 -3.637 0.814 1.00 98.06 199 VAL A CA 1
ATOM 1535 C C . VAL A 1 199 ? -10.114 -4.774 0.877 1.00 98.06 199 VAL A C 1
ATOM 1537 O O . VAL A 1 199 ? -9.841 -5.786 1.507 1.00 98.06 199 VAL A O 1
ATOM 1540 N N . ILE A 1 200 ? -11.250 -4.668 0.181 1.00 97.81 200 ILE A N 1
ATOM 1541 C CA . ILE A 1 200 ? -12.282 -5.720 0.132 1.00 97.81 200 ILE A CA 1
ATOM 1542 C C . ILE A 1 200 ? -11.772 -6.982 -0.578 1.00 97.81 200 ILE A C 1
ATOM 1544 O O . ILE A 1 200 ? -12.092 -8.089 -0.156 1.00 97.81 200 ILE A O 1
ATOM 1548 N N . GLN A 1 201 ? -10.976 -6.853 -1.642 1.00 96.69 201 GLN A N 1
ATOM 1549 C CA . GLN A 1 201 ? -10.356 -8.012 -2.293 1.00 96.69 201 GLN A CA 1
ATOM 1550 C C . GLN A 1 201 ? -9.370 -8.727 -1.356 1.00 96.69 201 GLN A C 1
ATOM 1552 O O . GLN A 1 201 ? -9.315 -9.957 -1.352 1.00 96.69 201 GLN A O 1
ATOM 1557 N N . ALA A 1 202 ? -8.618 -7.976 -0.545 1.00 97.00 202 ALA A N 1
ATOM 1558 C CA . ALA A 1 202 ? -7.707 -8.539 0.450 1.00 97.00 202 ALA A CA 1
ATOM 1559 C C . ALA A 1 202 ? -8.438 -9.102 1.686 1.00 97.00 202 ALA A C 1
ATOM 1561 O O . ALA A 1 202 ? -8.011 -10.116 2.239 1.00 97.00 202 ALA A O 1
ATOM 1562 N N . LEU A 1 203 ? -9.539 -8.467 2.096 1.00 97.50 203 LEU A N 1
ATOM 1563 C CA . LEU A 1 203 ? -10.369 -8.789 3.261 1.00 97.50 203 LEU A CA 1
ATOM 1564 C C . LEU A 1 203 ? -11.850 -8.906 2.850 1.00 97.50 203 LEU A C 1
ATOM 1566 O O . LEU A 1 203 ? -12.644 -7.988 3.088 1.00 97.50 203 LEU A O 1
ATOM 1570 N N . PRO A 1 204 ? -12.268 -10.035 2.245 1.00 96.81 204 PRO A N 1
ATOM 1571 C CA . PRO A 1 204 ? -13.628 -10.186 1.717 1.00 96.81 204 PRO A CA 1
ATOM 1572 C C . PRO A 1 204 ? -14.738 -10.025 2.762 1.00 96.81 204 PRO A C 1
ATOM 1574 O O . PRO A 1 204 ? -15.853 -9.623 2.425 1.00 96.81 204 PRO A O 1
ATOM 1577 N N . ASN A 1 205 ? -14.441 -10.301 4.035 1.00 97.00 205 ASN A N 1
ATOM 1578 C CA . ASN A 1 205 ? -15.352 -10.119 5.166 1.00 97.00 205 ASN A CA 1
ATOM 1579 C C . ASN A 1 205 ? -15.703 -8.648 5.445 1.00 97.00 205 ASN A C 1
ATOM 1581 O O . ASN A 1 205 ? -16.669 -8.403 6.165 1.00 97.00 205 ASN A O 1
ATOM 1585 N N . MET A 1 206 ? -14.967 -7.691 4.874 1.00 98.06 206 MET A N 1
ATOM 1586 C CA . MET A 1 206 ? -15.246 -6.256 4.984 1.00 98.06 206 MET A CA 1
ATOM 1587 C C . MET A 1 206 ? -16.166 -5.732 3.879 1.00 98.06 206 MET A C 1
ATOM 1589 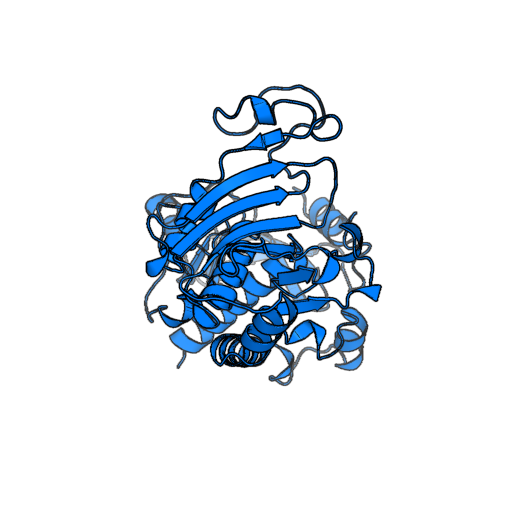O O . MET A 1 206 ? -16.526 -4.555 3.875 1.00 98.06 206 MET A O 1
ATOM 1593 N N . LYS A 1 207 ? -16.599 -6.579 2.939 1.00 97.69 207 LYS A N 1
ATOM 1594 C CA . LYS A 1 207 ? -17.560 -6.176 1.908 1.00 97.69 207 LYS A CA 1
ATOM 1595 C C . LYS A 1 207 ? -18.825 -5.593 2.555 1.00 97.69 207 LYS A C 1
ATOM 1597 O O . LYS A 1 207 ? -19.446 -6.242 3.390 1.00 97.69 207 LYS A O 1
ATOM 1602 N N . ASN A 1 208 ? -19.214 -4.389 2.126 1.00 96.75 208 ASN A N 1
ATOM 1603 C CA . ASN A 1 208 ? -20.331 -3.599 2.672 1.00 96.75 208 ASN A CA 1
ATOM 1604 C C . ASN A 1 208 ? -20.159 -3.122 4.129 1.00 96.75 208 ASN A C 1
ATOM 1606 O O . ASN A 1 208 ? -21.126 -2.650 4.714 1.00 96.75 208 ASN A O 1
ATOM 1610 N N . ARG A 1 209 ? -18.962 -3.246 4.714 1.00 98.12 209 ARG A N 1
ATOM 1611 C CA . ARG A 1 209 ? -18.656 -2.848 6.102 1.00 98.12 209 ARG A CA 1
ATOM 1612 C C . ARG A 1 209 ? -17.544 -1.806 6.187 1.00 98.12 209 ARG A C 1
ATOM 1614 O O . ARG A 1 209 ? -17.173 -1.412 7.282 1.00 98.12 209 ARG A O 1
ATOM 1621 N N . ILE A 1 210 ? -16.996 -1.386 5.052 1.00 98.38 210 ILE A N 1
ATOM 1622 C CA . ILE A 1 210 ? -15.960 -0.362 4.964 1.00 98.38 210 ILE A CA 1
ATOM 1623 C C . ILE A 1 210 ? -16.263 0.585 3.807 1.00 98.38 210 ILE A C 1
ATOM 1625 O O . ILE A 1 210 ? -16.597 0.146 2.705 1.00 98.38 210 ILE A O 1
ATOM 1629 N N . ASP A 1 211 ? -16.107 1.877 4.062 1.00 98.00 211 ASP A N 1
ATOM 1630 C CA . ASP A 1 211 ? -16.061 2.925 3.044 1.00 98.00 211 ASP A CA 1
ATOM 1631 C C . ASP A 1 211 ? -15.135 4.057 3.516 1.00 98.00 211 ASP A C 1
ATOM 1633 O O . ASP A 1 211 ? -14.584 4.003 4.618 1.00 98.00 211 ASP A O 1
ATOM 1637 N N . GLY A 1 212 ? -14.927 5.090 2.705 1.00 97.12 212 GLY A N 1
ATOM 1638 C CA . GLY A 1 212 ? -14.117 6.218 3.133 1.00 97.12 212 GLY A CA 1
ATOM 1639 C C . GLY A 1 212 ? -13.977 7.354 2.133 1.00 97.12 212 GLY A C 1
ATOM 1640 O O . GLY A 1 212 ? -14.660 7.431 1.112 1.00 97.12 212 GLY A O 1
ATOM 1641 N N . ILE A 1 213 ? -13.021 8.229 2.423 1.00 97.50 213 ILE A N 1
ATOM 1642 C CA . ILE A 1 213 ? -12.572 9.300 1.533 1.00 97.50 213 ILE A CA 1
ATOM 1643 C C . ILE A 1 213 ? -11.051 9.432 1.584 1.00 97.50 213 ILE A C 1
ATOM 1645 O O . ILE A 1 213 ? -10.408 9.002 2.544 1.00 97.50 213 ILE A O 1
ATOM 1649 N N . THR A 1 214 ? -10.473 10.070 0.567 1.00 97.12 214 THR A N 1
ATOM 1650 C CA . THR A 1 214 ? -9.091 10.552 0.640 1.00 97.12 214 THR A CA 1
ATOM 1651 C C . THR A 1 214 ? -9.055 12.068 0.761 1.00 97.12 214 THR A C 1
ATOM 1653 O O . THR A 1 214 ? -9.923 12.766 0.235 1.00 97.12 214 THR A O 1
ATOM 1656 N N . LEU A 1 215 ? -8.024 12.585 1.418 1.00 97.50 215 LEU A N 1
ATOM 1657 C CA . LEU A 1 215 ? -7.686 14.000 1.471 1.00 97.50 215 LEU A CA 1
ATOM 1658 C C . LEU A 1 215 ? -6.218 14.139 1.078 1.00 97.50 215 LEU A C 1
ATOM 1660 O O . LEU A 1 215 ? -5.342 13.768 1.853 1.00 97.50 215 LEU A O 1
ATOM 1664 N N . ASN A 1 216 ? -5.934 14.668 -0.109 1.00 96.56 216 ASN A N 1
ATOM 1665 C CA . ASN A 1 216 ? -4.569 15.076 -0.416 1.00 96.56 216 ASN A CA 1
ATOM 1666 C C . ASN A 1 216 ? -4.279 16.401 0.302 1.00 96.56 216 ASN A C 1
ATOM 1668 O O . ASN A 1 216 ? -5.044 17.360 0.166 1.00 96.56 216 ASN A O 1
ATOM 1672 N N . ILE A 1 217 ? -3.206 16.434 1.084 1.00 97.00 217 ILE A N 1
ATOM 1673 C CA . ILE A 1 217 ? -2.808 17.556 1.940 1.00 97.00 217 ILE A CA 1
ATOM 1674 C C . ILE A 1 217 ? -1.433 18.096 1.507 1.00 97.00 217 ILE A C 1
ATOM 1676 O O . ILE A 1 217 ? -0.643 17.336 0.948 1.00 97.00 217 ILE A O 1
ATOM 1680 N N . PRO A 1 218 ? -1.128 19.391 1.741 1.00 96.25 218 PRO A N 1
ATOM 1681 C CA . PRO A 1 218 ? 0.055 20.070 1.200 1.00 96.25 218 PRO A CA 1
ATOM 1682 C C . PRO A 1 218 ? 1.347 19.725 1.967 1.00 96.25 218 PRO A C 1
ATOM 1684 O O . PRO A 1 218 ? 2.026 20.599 2.504 1.00 96.25 218 PRO A O 1
ATOM 1687 N N . ILE A 1 219 ? 1.674 18.436 2.027 1.00 94.88 219 ILE A N 1
ATOM 1688 C CA . ILE A 1 219 ? 2.903 17.874 2.599 1.00 94.88 219 ILE A CA 1
ATOM 1689 C C . ILE A 1 219 ? 3.537 16.907 1.595 1.00 94.88 219 ILE A C 1
ATOM 1691 O O . ILE A 1 219 ? 2.893 16.501 0.627 1.00 94.88 219 ILE A O 1
ATOM 1695 N N . MET A 1 220 ? 4.791 16.528 1.839 1.00 90.19 220 MET A N 1
ATOM 1696 C CA . MET A 1 220 ? 5.566 15.684 0.922 1.00 90.19 220 MET A CA 1
ATOM 1697 C C . MET A 1 220 ? 5.694 14.217 1.343 1.00 90.19 220 MET A C 1
ATOM 1699 O O . MET A 1 220 ? 5.947 13.377 0.492 1.00 90.19 220 MET A O 1
ATOM 1703 N N . GLU A 1 221 ? 5.520 13.892 2.623 1.00 90.00 221 GLU A N 1
ATOM 1704 C CA . GLU A 1 221 ? 5.635 12.521 3.136 1.00 90.00 221 GLU A CA 1
ATOM 1705 C C . GLU A 1 221 ? 4.801 12.365 4.410 1.00 90.00 221 GLU A C 1
ATOM 1707 O O . GLU A 1 221 ? 4.502 13.361 5.070 1.00 90.00 221 GLU A O 1
ATOM 1712 N N . GLY A 1 222 ? 4.448 11.123 4.748 1.00 92.38 222 GLY A N 1
ATOM 1713 C CA . GLY A 1 222 ? 3.707 10.788 5.961 1.00 92.38 222 GLY A CA 1
ATOM 1714 C C . GLY A 1 222 ? 2.203 10.782 5.727 1.00 92.38 222 GLY A C 1
ATOM 1715 O O . GLY A 1 222 ? 1.514 11.779 5.936 1.00 92.38 222 GLY A O 1
ATOM 1716 N N . GLY A 1 223 ? 1.690 9.634 5.291 1.00 95.81 223 GLY A N 1
ATOM 1717 C CA . GLY A 1 223 ? 0.259 9.382 5.195 1.00 95.81 223 GLY A CA 1
ATOM 1718 C C . GLY A 1 223 ? -0.348 9.087 6.561 1.00 95.81 223 GLY A C 1
ATOM 1719 O O . GLY A 1 223 ? 0.328 8.583 7.458 1.00 95.81 223 GLY A O 1
ATOM 1720 N N . LEU A 1 224 ? -1.640 9.370 6.704 1.00 97.38 224 LEU A N 1
ATOM 1721 C CA . LEU A 1 224 ? -2.408 9.086 7.913 1.00 97.38 224 LEU A CA 1
ATOM 1722 C C . LEU A 1 224 ? -3.706 8.376 7.541 1.00 97.38 224 LEU A C 1
ATOM 1724 O O . LEU A 1 224 ? -4.439 8.830 6.662 1.00 97.38 224 LEU A O 1
ATOM 1728 N N . VAL A 1 225 ? -4.013 7.282 8.225 1.00 98.25 225 VAL A N 1
ATOM 1729 C CA . VAL A 1 225 ? -5.346 6.683 8.223 1.00 98.25 225 VAL A CA 1
ATOM 1730 C C . VAL A 1 225 ? -6.019 7.034 9.538 1.00 98.25 225 VAL A C 1
ATOM 1732 O O . VAL A 1 225 ? -5.537 6.669 10.606 1.00 98.25 225 VAL A O 1
ATOM 1735 N N . ASP A 1 226 ? -7.150 7.717 9.439 1.00 98.25 226 ASP A N 1
ATOM 1736 C CA . ASP A 1 226 ? -8.093 7.913 10.530 1.00 98.25 226 ASP A CA 1
ATOM 1737 C C . ASP A 1 226 ? -9.292 6.984 10.315 1.00 98.25 226 ASP A C 1
ATOM 1739 O O . ASP A 1 226 ? -10.052 7.151 9.356 1.00 98.25 226 ASP A O 1
ATOM 1743 N N . LEU A 1 227 ? -9.428 5.972 11.169 1.00 98.38 227 LEU A N 1
ATOM 1744 C CA . LEU A 1 227 ? -10.439 4.931 11.048 1.00 98.38 227 LEU A CA 1
ATOM 1745 C C . LEU A 1 227 ? -11.431 5.010 12.208 1.00 98.38 227 LEU A C 1
ATOM 1747 O O . LEU A 1 227 ? -11.124 4.605 13.328 1.00 98.38 227 LEU A O 1
ATOM 1751 N N . ALA A 1 228 ? -12.651 5.457 11.922 1.00 98.06 228 ALA A N 1
ATOM 1752 C CA . ALA A 1 228 ? -13.774 5.309 12.840 1.00 98.06 228 ALA A CA 1
ATOM 1753 C C . ALA A 1 228 ? -14.416 3.936 12.621 1.00 98.06 228 ALA A C 1
ATOM 1755 O O . ALA A 1 228 ? -14.765 3.596 11.490 1.00 98.06 228 ALA A O 1
ATOM 1756 N N . CYS A 1 229 ? -14.579 3.137 13.671 1.00 97.19 229 CYS A N 1
ATOM 1757 C CA . CYS A 1 229 ? -15.179 1.813 13.557 1.00 97.19 229 CYS A CA 1
ATOM 1758 C C . CYS A 1 229 ? -16.073 1.464 14.747 1.00 97.19 229 CYS A C 1
ATOM 1760 O O . CYS A 1 229 ? -15.771 1.799 15.892 1.00 97.19 229 CYS A O 1
ATOM 1762 N N . ARG A 1 230 ? -17.182 0.779 14.454 1.00 98.12 230 ARG A N 1
ATOM 1763 C CA . ARG A 1 230 ? -18.050 0.147 15.448 1.00 98.12 230 ARG A CA 1
ATOM 1764 C C . ARG A 1 230 ? -17.629 -1.307 15.594 1.00 98.12 230 ARG A C 1
ATOM 1766 O O . ARG A 1 230 ? -17.568 -2.035 14.605 1.00 98.12 230 ARG A O 1
ATOM 1773 N N . LEU A 1 231 ? -17.323 -1.729 16.810 1.00 97.88 231 LEU A N 1
ATOM 1774 C CA . LEU A 1 231 ? -16.877 -3.075 17.143 1.00 97.88 231 LEU A CA 1
ATOM 1775 C C . LEU A 1 231 ? -18.071 -3.959 17.529 1.00 97.88 231 LEU A C 1
ATOM 1777 O O . LEU A 1 231 ? -19.023 -3.513 18.166 1.00 97.88 231 LEU A O 1
ATOM 1781 N N . ASN A 1 232 ? -17.996 -5.246 17.198 1.00 96.06 232 ASN A N 1
ATOM 1782 C CA . ASN A 1 232 ? -18.913 -6.270 17.692 1.00 96.06 232 ASN A CA 1
ATOM 1783 C C . ASN A 1 232 ? -18.425 -6.792 19.055 1.00 96.06 232 ASN A C 1
ATOM 1785 O O . ASN A 1 232 ? -17.985 -7.934 19.201 1.00 96.06 232 ASN A O 1
ATOM 1789 N N . GLY A 1 233 ? -18.421 -5.892 20.032 1.00 92.69 233 GLY A N 1
ATOM 1790 C CA . GLY A 1 233 ? -17.900 -6.097 21.376 1.00 92.69 233 GLY A CA 1
ATOM 1791 C C . GLY A 1 233 ? -17.619 -4.756 22.043 1.00 92.69 233 GLY A C 1
ATOM 1792 O O . GLY A 1 233 ? -17.578 -3.726 21.374 1.00 92.69 233 GLY A O 1
ATOM 1793 N N . SER A 1 234 ? -17.430 -4.770 23.357 1.00 92.25 234 SER A N 1
ATOM 1794 C CA . SER A 1 234 ? -17.060 -3.585 24.127 1.00 92.25 234 SER A CA 1
ATOM 1795 C C . SER A 1 234 ? -15.593 -3.632 24.534 1.00 92.25 234 SER A C 1
ATOM 1797 O O . SER A 1 234 ? -15.035 -4.715 24.736 1.00 92.25 234 SER A O 1
ATOM 1799 N N . ILE A 1 235 ? -14.996 -2.459 24.704 1.00 94.56 235 ILE A N 1
ATOM 1800 C CA . ILE A 1 235 ? -13.698 -2.287 25.359 1.00 94.56 235 ILE A CA 1
ATOM 1801 C C . ILE A 1 235 ? -13.820 -1.257 26.476 1.00 94.56 235 ILE A C 1
ATOM 1803 O O . ILE A 1 235 ? -14.589 -0.299 26.370 1.00 94.56 235 ILE A O 1
ATOM 1807 N N . GLU A 1 236 ? -13.047 -1.424 27.540 1.00 93.06 236 GLU A N 1
ATOM 1808 C CA . GLU A 1 236 ? -12.976 -0.464 28.640 1.00 93.06 236 GLU A CA 1
ATOM 1809 C C . GLU A 1 236 ? -12.279 0.822 28.186 1.00 93.06 236 GLU A C 1
ATOM 1811 O O . GLU A 1 236 ? -12.759 1.924 28.460 1.00 93.06 236 GLU A O 1
ATOM 1816 N N . ASN A 1 237 ? -11.193 0.689 27.426 1.00 93.06 237 ASN A N 1
ATOM 1817 C CA . ASN A 1 237 ? -10.364 1.792 26.950 1.00 93.06 237 ASN A CA 1
ATOM 1818 C C . ASN A 1 237 ? -9.561 1.398 25.695 1.00 93.06 237 ASN A C 1
ATOM 1820 O O . ASN A 1 237 ? -9.633 0.259 25.227 1.00 93.06 237 ASN A O 1
ATOM 1824 N N . ILE A 1 238 ? -8.836 2.355 25.111 1.00 93.56 238 ILE A N 1
ATOM 1825 C CA . ILE A 1 238 ? -8.046 2.126 23.893 1.00 93.56 238 ILE A CA 1
ATOM 1826 C C . ILE A 1 238 ? -6.854 1.208 24.160 1.00 93.56 238 ILE A C 1
ATOM 1828 O O . ILE A 1 238 ? -6.492 0.406 23.294 1.00 93.56 238 ILE A O 1
ATOM 1832 N N . GLU A 1 239 ? -6.284 1.262 25.360 1.00 93.44 239 GLU A N 1
ATOM 1833 C CA . GLU A 1 239 ? -5.134 0.455 25.751 1.00 93.44 239 GLU A CA 1
ATOM 1834 C C . GLU A 1 239 ? -5.479 -1.039 25.696 1.00 93.44 239 GLU A C 1
ATOM 1836 O O . GLU A 1 239 ? -4.674 -1.845 25.22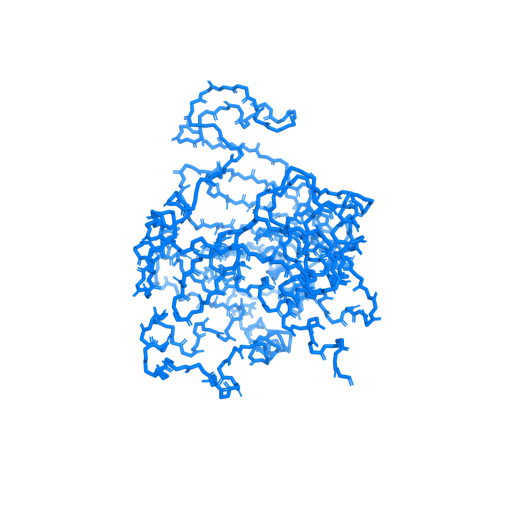6 1.00 93.44 239 GLU A O 1
ATOM 1841 N N . GLU A 1 240 ? -6.706 -1.415 26.075 1.00 95.25 240 GLU A N 1
ATOM 1842 C CA . GLU A 1 240 ? -7.212 -2.782 25.945 1.00 95.25 240 GLU A CA 1
ATOM 1843 C C . GLU A 1 240 ? -7.200 -3.257 24.483 1.00 95.25 240 GLU A C 1
ATOM 1845 O O . GLU A 1 240 ? -6.737 -4.364 24.187 1.00 95.25 240 GLU A O 1
ATOM 1850 N N . LEU A 1 241 ? -7.686 -2.430 23.550 1.00 95.25 241 LEU A N 1
ATOM 1851 C CA . LEU A 1 241 ? -7.679 -2.763 22.124 1.00 95.25 241 LEU A CA 1
ATOM 1852 C C . LEU A 1 241 ? -6.244 -2.908 21.608 1.00 95.25 241 LEU A C 1
ATOM 1854 O O . LEU A 1 241 ? -5.922 -3.897 20.946 1.00 95.25 241 LEU A O 1
ATOM 1858 N N . VAL A 1 242 ? -5.372 -1.957 21.943 1.00 94.50 242 VAL A N 1
ATOM 1859 C CA . VAL A 1 242 ? -3.957 -1.972 21.558 1.00 94.50 242 VAL A CA 1
ATOM 1860 C C . VAL A 1 242 ? -3.264 -3.243 22.056 1.00 94.50 242 VAL A C 1
ATOM 1862 O O . VAL A 1 242 ? -2.574 -3.910 21.281 1.00 94.50 242 VAL A O 1
ATOM 1865 N N . GLU A 1 243 ? -3.480 -3.636 23.311 1.00 95.44 243 GLU A N 1
ATOM 1866 C CA . GLU A 1 243 ? -2.902 -4.859 23.870 1.00 95.44 243 GLU A CA 1
ATOM 1867 C C . GLU A 1 243 ? -3.450 -6.127 23.208 1.00 95.44 243 GLU A C 1
ATOM 1869 O O . GLU A 1 243 ? -2.683 -7.054 22.918 1.00 95.44 243 GLU A O 1
ATOM 1874 N N . LYS A 1 244 ? -4.747 -6.175 22.879 1.00 96.31 244 LYS A N 1
ATOM 1875 C CA . LYS A 1 244 ? -5.309 -7.288 22.096 1.00 96.31 244 LYS A CA 1
ATOM 1876 C C . LYS A 1 244 ? -4.653 -7.390 20.718 1.00 96.31 244 LYS A C 1
ATOM 1878 O O . LYS A 1 244 ? -4.302 -8.496 20.296 1.00 96.31 244 LYS A O 1
ATOM 1883 N N . ILE A 1 245 ? -4.416 -6.265 20.038 1.00 95.81 245 ILE A N 1
ATOM 1884 C CA . ILE A 1 245 ? -3.747 -6.255 18.730 1.00 95.81 245 ILE A CA 1
ATOM 1885 C C . ILE A 1 245 ? -2.289 -6.716 18.857 1.00 95.81 245 ILE A C 1
ATOM 1887 O O . ILE A 1 245 ? -1.879 -7.624 18.123 1.00 95.81 245 ILE A O 1
ATOM 1891 N N . LYS A 1 246 ? -1.516 -6.153 19.798 1.00 94.06 246 LYS A N 1
ATOM 1892 C CA . LYS A 1 246 ? -0.111 -6.530 20.059 1.00 94.06 246 LYS A CA 1
ATOM 1893 C C . LYS A 1 246 ? 0.043 -8.031 20.305 1.00 94.06 246 LYS A C 1
ATOM 1895 O O . LYS A 1 246 ? 0.980 -8.662 19.811 1.00 94.06 246 LYS A O 1
ATOM 1900 N N . ASN A 1 247 ? -0.897 -8.619 21.043 1.00 93.94 247 ASN A N 1
ATOM 1901 C CA . ASN A 1 247 ? -0.858 -10.030 21.415 1.00 93.94 247 ASN A CA 1
ATOM 1902 C C . ASN A 1 247 ? -1.477 -10.974 20.373 1.00 93.94 247 ASN A C 1
ATOM 1904 O O . ASN A 1 247 ? -1.289 -12.196 20.485 1.00 93.94 247 ASN A O 1
ATOM 1908 N N . SER A 1 248 ? -2.145 -10.432 19.349 1.00 94.81 248 SER A N 1
ATOM 1909 C CA . SER A 1 248 ? -2.864 -11.200 18.334 1.00 94.81 248 SER A CA 1
ATOM 1910 C C . SER A 1 248 ? -1.963 -12.191 17.589 1.00 94.81 248 SER A C 1
ATOM 1912 O O . SER A 1 248 ? -0.804 -11.928 17.247 1.00 94.81 248 SER A O 1
ATOM 1914 N N . HIS A 1 249 ? -2.518 -13.368 17.289 1.00 95.56 249 HIS A N 1
ATOM 1915 C CA . HIS A 1 249 ? -1.832 -14.357 16.457 1.00 95.56 249 HIS A CA 1
ATOM 1916 C C . HIS A 1 249 ? -1.591 -13.822 15.035 1.00 95.56 249 HIS A C 1
ATOM 1918 O O . HIS A 1 249 ? -0.581 -14.154 14.413 1.00 95.56 249 HIS A O 1
ATOM 1924 N N . LEU A 1 250 ? -2.489 -12.970 14.527 1.00 95.38 250 LEU A N 1
ATOM 1925 C CA . LEU A 1 250 ? -2.371 -12.388 13.193 1.00 95.38 250 LEU A CA 1
ATOM 1926 C C . LEU A 1 250 ? -1.123 -11.506 13.067 1.00 95.38 250 LEU A C 1
ATOM 1928 O O . LEU A 1 250 ? -0.322 -11.736 12.160 1.00 95.38 250 LEU A O 1
ATOM 1932 N N . LEU A 1 251 ? -0.895 -10.578 14.005 1.00 94.25 251 LEU A N 1
ATOM 1933 C CA . LEU A 1 251 ? 0.294 -9.719 13.992 1.00 94.25 251 LEU A CA 1
ATOM 1934 C C . LEU A 1 251 ? 1.589 -10.538 14.084 1.00 94.25 251 LEU A C 1
ATOM 1936 O O . LEU A 1 251 ? 2.544 -10.289 13.342 1.00 94.25 251 LEU A O 1
ATOM 1940 N N . LYS A 1 252 ? 1.616 -11.563 14.947 1.00 93.00 252 LYS A N 1
ATOM 1941 C CA . LYS A 1 252 ? 2.754 -12.495 15.072 1.00 93.00 252 LYS A CA 1
ATOM 1942 C C . LYS A 1 252 ? 3.009 -13.255 13.768 1.00 93.00 252 LYS A C 1
ATOM 1944 O O . LYS A 1 252 ? 4.154 -13.384 13.338 1.00 93.00 252 LYS A O 1
ATOM 1949 N N . SER A 1 253 ? 1.944 -13.714 13.116 1.00 93.81 253 SER A N 1
ATOM 1950 C CA . SER A 1 253 ? 1.987 -14.396 11.821 1.00 93.81 253 SER A CA 1
ATOM 1951 C C . SER A 1 253 ? 2.522 -13.483 10.710 1.00 93.81 253 SER A C 1
ATOM 1953 O O . SER A 1 253 ? 3.406 -13.897 9.961 1.00 93.81 253 SER A O 1
ATOM 1955 N N . PHE A 1 254 ? 2.046 -12.238 10.621 1.00 93.81 254 PHE A N 1
ATOM 1956 C CA . PHE A 1 254 ? 2.548 -11.242 9.667 1.00 93.81 254 PHE A CA 1
ATOM 1957 C C . PHE A 1 254 ? 4.023 -10.910 9.905 1.00 93.81 254 PHE A C 1
ATOM 1959 O O . PHE A 1 254 ? 4.820 -10.927 8.972 1.00 93.81 254 PHE A O 1
ATOM 1966 N N . THR A 1 255 ? 4.409 -10.702 11.163 1.00 89.94 255 THR A N 1
ATOM 1967 C CA . THR A 1 255 ? 5.801 -10.458 11.573 1.00 89.94 255 THR A CA 1
ATOM 1968 C C . THR A 1 255 ? 6.709 -11.636 11.200 1.00 89.94 255 THR A C 1
ATOM 1970 O O . THR A 1 255 ? 7.796 -11.445 10.659 1.00 89.94 255 THR A O 1
ATOM 1973 N N . SER A 1 256 ? 6.267 -12.874 11.442 1.00 89.69 256 SER A N 1
ATOM 1974 C CA . SER A 1 256 ? 7.015 -14.083 11.070 1.00 89.69 256 SER A CA 1
ATOM 1975 C C . SER A 1 256 ? 7.195 -14.202 9.554 1.00 89.69 256 SER A C 1
ATOM 1977 O O . SER A 1 256 ? 8.304 -14.462 9.080 1.00 89.69 256 SER A O 1
ATOM 1979 N N . LEU A 1 257 ? 6.129 -13.943 8.790 1.00 90.19 257 LEU A N 1
ATOM 1980 C CA . LEU A 1 257 ? 6.177 -13.943 7.332 1.00 90.19 257 LEU A CA 1
ATOM 1981 C C . LEU A 1 257 ? 7.149 -12.877 6.810 1.00 90.19 257 LEU A C 1
ATOM 1983 O O . LEU A 1 257 ? 8.004 -13.187 5.982 1.00 90.19 257 LEU A O 1
ATOM 1987 N N . HIS A 1 258 ? 7.088 -11.664 7.358 1.00 88.31 258 HIS A N 1
ATOM 1988 C CA . HIS A 1 258 ? 7.996 -10.572 7.017 1.00 88.31 258 HIS A CA 1
ATOM 1989 C C . HIS A 1 258 ? 9.459 -10.931 7.256 1.00 88.31 258 HIS A C 1
ATOM 1991 O O . HIS A 1 258 ? 10.278 -10.835 6.339 1.00 88.31 258 HIS A O 1
ATOM 1997 N N . LYS A 1 259 ? 9.763 -11.483 8.436 1.00 84.88 259 LYS A N 1
ATOM 1998 C CA . LYS A 1 259 ? 11.091 -12.010 8.781 1.00 84.88 259 LYS A CA 1
ATOM 1999 C C . LYS A 1 259 ? 11.570 -13.118 7.839 1.00 84.88 259 LYS A C 1
ATOM 2001 O O . LYS A 1 259 ? 12.774 -13.305 7.689 1.00 84.88 259 LYS A O 1
ATOM 2006 N N . SER A 1 260 ? 10.666 -13.890 7.234 1.00 84.56 260 SER A N 1
ATOM 2007 C CA . SER A 1 260 ? 11.034 -14.941 6.274 1.00 84.56 260 SER A CA 1
ATOM 2008 C C . SER A 1 260 ? 11.392 -14.402 4.885 1.00 84.56 260 SER A C 1
ATOM 2010 O O . SER A 1 260 ? 12.166 -15.043 4.178 1.00 84.56 260 SER A O 1
ATOM 2012 N N . CYS A 1 261 ? 10.879 -13.222 4.522 1.00 83.62 261 CYS A N 1
ATOM 2013 C CA . CYS A 1 261 ? 11.162 -12.560 3.248 1.00 83.62 261 CYS A CA 1
ATOM 2014 C C . CYS A 1 261 ? 12.383 -11.626 3.301 1.00 83.62 261 CYS A C 1
ATOM 2016 O O . CYS A 1 261 ? 12.859 -11.207 2.248 1.00 83.62 261 CYS A O 1
ATOM 2018 N N . GLN A 1 262 ? 12.910 -11.312 4.492 1.00 78.44 262 GLN A N 1
ATOM 2019 C CA . GLN A 1 262 ? 14.026 -10.374 4.611 1.00 78.44 262 GLN A CA 1
ATOM 2020 C C . GLN A 1 262 ? 15.344 -10.948 4.057 1.00 78.44 262 GLN A C 1
ATOM 2022 O O . GLN A 1 262 ? 15.668 -12.116 4.300 1.00 78.44 262 GLN A O 1
ATOM 2027 N N . PRO A 1 263 ? 16.142 -10.127 3.347 1.00 61.66 263 PRO A N 1
ATOM 2028 C CA . PRO A 1 263 ? 17.333 -10.580 2.627 1.00 61.66 263 PRO A CA 1
ATOM 2029 C C . PRO A 1 263 ? 18.478 -11.056 3.538 1.00 61.66 263 PRO A C 1
ATOM 2031 O O . PRO A 1 263 ? 19.328 -11.814 3.078 1.00 61.66 263 PRO A O 1
ATOM 2034 N N . PHE A 1 264 ? 18.475 -10.694 4.827 1.00 54.44 264 PHE A N 1
ATOM 2035 C CA . PHE A 1 264 ? 19.555 -10.967 5.793 1.00 54.44 264 PHE A CA 1
ATOM 2036 C C . PHE A 1 264 ? 19.755 -12.450 6.165 1.00 54.44 264 PHE A C 1
ATOM 2038 O O . PHE A 1 264 ? 20.645 -12.773 6.941 1.00 54.44 264 PHE A O 1
ATOM 2045 N N . LYS A 1 265 ? 18.941 -13.377 5.640 1.00 49.00 265 LYS A N 1
ATOM 2046 C CA . LYS A 1 265 ? 19.083 -14.824 5.904 1.00 49.00 265 LYS A CA 1
ATOM 2047 C C . LYS A 1 265 ? 19.930 -15.587 4.887 1.00 49.00 265 LYS A C 1
ATOM 2049 O O . LYS A 1 265 ? 20.196 -16.768 5.100 1.00 49.00 265 LYS A O 1
ATOM 2054 N N . ARG A 1 266 ? 20.311 -14.976 3.765 1.00 43.09 266 ARG A N 1
ATOM 2055 C CA . ARG A 1 266 ? 21.183 -15.617 2.772 1.00 43.09 266 ARG A CA 1
ATOM 2056 C C . ARG A 1 266 ? 22.540 -14.943 2.841 1.00 43.09 266 ARG A C 1
ATOM 2058 O O . ARG A 1 266 ? 22.574 -13.726 2.732 1.00 43.09 266 ARG A O 1
ATOM 2065 N N . GLU A 1 267 ? 23.620 -15.719 2.974 1.00 40.00 267 GLU A N 1
ATOM 2066 C CA . GLU A 1 267 ? 24.981 -15.235 2.709 1.00 40.00 267 GLU A CA 1
ATOM 2067 C C . GLU A 1 267 ? 24.957 -14.517 1.361 1.00 40.00 267 GLU A C 1
ATOM 2069 O O . GLU A 1 267 ? 24.820 -15.130 0.292 1.00 40.00 267 GLU A O 1
ATOM 2074 N N . ILE A 1 268 ? 25.005 -13.192 1.408 1.00 44.28 268 ILE A N 1
ATOM 2075 C CA . ILE A 1 268 ? 25.058 -12.390 0.207 1.00 44.28 268 ILE A CA 1
ATOM 2076 C C . ILE A 1 268 ? 26.499 -12.541 -0.282 1.00 44.28 268 ILE A C 1
ATOM 2078 O O . ILE A 1 268 ? 27.386 -11.815 0.147 1.00 44.28 268 ILE A O 1
ATOM 2082 N N . LYS A 1 269 ? 26.751 -13.486 -1.201 1.00 38.88 269 LYS A N 1
ATOM 2083 C CA . LYS A 1 269 ? 27.966 -13.492 -2.038 1.00 38.88 269 LYS A CA 1
ATOM 2084 C C . LYS A 1 269 ? 27.919 -12.309 -3.008 1.00 38.88 269 LYS A C 1
ATOM 2086 O O . LYS A 1 269 ? 27.839 -12.472 -4.220 1.00 38.88 269 LYS A O 1
ATOM 2091 N N . VAL A 1 270 ? 27.899 -11.102 -2.476 1.00 44.09 270 VAL A N 1
ATOM 2092 C CA . VAL A 1 270 ? 28.188 -9.880 -3.210 1.00 44.09 270 VAL A CA 1
ATOM 2093 C C . VAL A 1 270 ? 29.467 -9.375 -2.569 1.00 44.09 270 VAL A C 1
ATOM 2095 O O . VAL A 1 270 ? 29.594 -9.431 -1.353 1.00 44.09 270 VAL A O 1
ATOM 2098 N N . GLY A 1 271 ? 30.437 -8.939 -3.370 1.00 40.53 271 GLY A N 1
ATOM 2099 C CA . GLY A 1 271 ? 31.703 -8.364 -2.897 1.00 40.53 271 GLY A CA 1
ATOM 2100 C C . GLY A 1 271 ? 31.537 -7.011 -2.192 1.00 40.53 271 GLY A C 1
ATOM 2101 O O . GLY A 1 271 ? 32.331 -6.107 -2.410 1.00 40.53 271 GLY A O 1
ATOM 2102 N N . LEU A 1 272 ? 30.477 -6.865 -1.402 1.00 44.41 272 LEU A N 1
ATOM 2103 C CA . LEU A 1 272 ? 30.229 -5.812 -0.441 1.00 44.41 272 LEU A CA 1
ATOM 2104 C C . LEU A 1 272 ? 30.441 -6.462 0.926 1.00 44.41 272 LEU A C 1
ATOM 2106 O O . LEU A 1 272 ? 29.805 -7.464 1.243 1.00 44.41 272 LEU A O 1
ATOM 2110 N N . ASN A 1 273 ? 31.358 -5.923 1.717 1.00 44.22 273 ASN A N 1
ATOM 2111 C CA . ASN A 1 273 ? 31.473 -6.256 3.132 1.00 44.22 273 ASN A CA 1
ATOM 2112 C C . ASN A 1 273 ? 30.103 -6.069 3.812 1.00 44.22 273 ASN A C 1
ATOM 2114 O O . ASN A 1 273 ? 29.459 -5.032 3.650 1.00 44.22 273 ASN A O 1
ATOM 2118 N N . GLU A 1 274 ? 29.650 -7.077 4.563 1.00 43.62 274 GLU A N 1
ATOM 2119 C CA . GLU A 1 274 ? 28.363 -7.059 5.279 1.00 43.62 274 GLU A CA 1
ATOM 2120 C C . GLU A 1 274 ? 28.202 -5.804 6.151 1.00 43.62 274 GLU A C 1
ATOM 2122 O O . GLU A 1 274 ? 27.112 -5.234 6.216 1.00 43.62 274 GLU A O 1
ATOM 2127 N N . GLU A 1 275 ? 29.305 -5.309 6.724 1.00 45.62 275 GLU A N 1
ATOM 2128 C CA . GLU A 1 275 ? 29.365 -4.050 7.473 1.00 45.62 275 GLU A CA 1
ATOM 2129 C C . GLU A 1 275 ? 28.811 -2.865 6.674 1.00 45.62 275 GLU A C 1
ATOM 2131 O O . GLU A 1 275 ? 27.997 -2.115 7.199 1.00 45.62 275 GLU A O 1
ATOM 2136 N N . THR A 1 276 ? 29.142 -2.732 5.386 1.00 50.03 276 THR A N 1
ATOM 2137 C CA . THR A 1 276 ? 28.686 -1.597 4.578 1.00 50.03 276 THR A CA 1
ATOM 2138 C C . THR A 1 276 ? 27.205 -1.678 4.243 1.00 50.03 276 THR A C 1
ATOM 2140 O O . THR A 1 276 ? 26.600 -0.626 4.132 1.00 50.03 276 THR A O 1
ATOM 2143 N N . ILE A 1 277 ? 26.580 -2.861 4.150 1.00 47.34 277 ILE A N 1
ATOM 2144 C CA . ILE A 1 277 ? 25.120 -2.988 3.945 1.00 47.34 277 ILE A CA 1
ATOM 2145 C C . ILE A 1 277 ? 24.348 -2.678 5.238 1.00 47.34 277 ILE A C 1
ATOM 2147 O O . ILE A 1 277 ? 23.296 -2.037 5.181 1.00 47.34 277 ILE A O 1
ATOM 2151 N N . HIS A 1 278 ? 24.868 -3.100 6.395 1.00 44.94 278 HIS A N 1
ATOM 2152 C CA . HIS A 1 278 ? 24.273 -2.799 7.700 1.00 44.94 278 HIS A CA 1
ATOM 2153 C C . HIS A 1 278 ? 24.374 -1.306 8.051 1.00 44.94 278 HIS A C 1
ATOM 2155 O O . HIS A 1 278 ? 23.386 -0.713 8.485 1.00 44.94 278 HIS A O 1
ATOM 2161 N N . GLU A 1 279 ? 25.519 -0.675 7.777 1.00 45.69 279 GLU A N 1
ATOM 2162 C CA . GLU A 1 279 ? 25.712 0.774 7.924 1.00 45.69 279 GLU A CA 1
ATOM 2163 C C . GLU A 1 279 ? 24.888 1.572 6.892 1.00 45.69 279 GLU A C 1
ATOM 2165 O O . GLU A 1 279 ? 24.402 2.661 7.194 1.00 45.69 279 GLU A O 1
ATOM 2170 N N . TYR A 1 280 ? 24.665 1.015 5.690 1.00 45.41 280 TYR A N 1
ATOM 2171 C CA . TYR A 1 280 ? 23.970 1.682 4.581 1.00 45.41 280 TYR A CA 1
ATOM 2172 C C . TYR A 1 280 ? 22.537 2.091 4.893 1.00 45.41 280 TYR A C 1
ATOM 2174 O O . TYR A 1 280 ?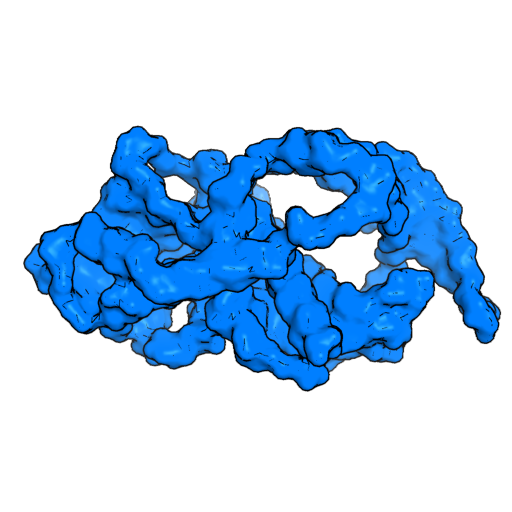 22.088 3.174 4.516 1.00 45.41 280 TYR A O 1
ATOM 2182 N N . TYR A 1 281 ? 21.795 1.180 5.517 1.00 49.09 281 TYR A N 1
ATOM 2183 C CA . TYR A 1 281 ? 20.370 1.365 5.729 1.00 49.09 281 TYR A CA 1
ATOM 2184 C C . TYR A 1 281 ? 20.052 1.908 7.121 1.00 49.09 281 TYR A C 1
ATOM 2186 O O . TYR A 1 281 ? 18.942 2.388 7.321 1.00 49.09 281 TYR A O 1
ATOM 2194 N N . ASN A 1 282 ? 21.006 1.884 8.062 1.00 43.19 282 ASN A N 1
ATOM 2195 C CA . ASN A 1 282 ? 20.804 2.329 9.445 1.00 43.19 282 ASN A CA 1
ATOM 2196 C C . ASN A 1 282 ? 19.509 1.755 10.057 1.00 43.19 282 ASN A C 1
ATOM 2198 O O . ASN A 1 282 ? 18.773 2.431 10.775 1.00 43.19 282 ASN A O 1
ATOM 2202 N N . LEU A 1 283 ? 19.183 0.517 9.681 1.00 48.19 283 LEU A N 1
ATOM 2203 C CA . LEU A 1 283 ? 17.965 -0.152 10.098 1.00 48.19 283 LEU A CA 1
ATOM 2204 C C . LEU A 1 283 ? 18.303 -1.008 11.311 1.00 48.19 283 LEU A C 1
ATOM 2206 O O . LEU A 1 283 ? 19.023 -2.001 11.196 1.00 48.19 283 LEU A O 1
ATOM 2210 N N . ASN A 1 284 ? 17.761 -0.648 12.471 1.00 49.56 284 ASN A N 1
ATOM 2211 C CA . ASN A 1 284 ? 17.778 -1.556 13.609 1.00 49.56 284 ASN A CA 1
ATOM 2212 C C . ASN A 1 284 ? 16.983 -2.819 13.233 1.00 49.56 284 ASN A C 1
ATOM 2214 O O . ASN A 1 284 ? 15.969 -2.729 12.535 1.00 49.56 284 ASN A O 1
ATOM 2218 N N . GLU A 1 285 ? 17.390 -4.001 13.715 1.00 51.12 285 GLU A N 1
ATOM 2219 C CA . GLU A 1 285 ? 16.696 -5.274 13.421 1.00 51.12 285 GLU A CA 1
ATOM 2220 C C . GLU A 1 285 ? 15.178 -5.210 13.691 1.00 51.12 285 GLU A C 1
ATOM 2222 O O . GLU A 1 285 ? 14.390 -5.897 13.039 1.00 51.12 285 GLU A O 1
ATOM 2227 N N . ASN A 1 286 ? 14.742 -4.356 14.620 1.00 52.38 286 ASN A N 1
ATOM 2228 C CA . ASN A 1 286 ? 13.331 -4.149 14.946 1.00 52.38 286 ASN A CA 1
ATOM 2229 C C . ASN A 1 286 ? 12.553 -3.349 13.883 1.00 52.38 286 ASN A C 1
ATOM 2231 O O . ASN A 1 286 ? 11.372 -3.628 13.666 1.00 52.38 286 ASN A O 1
ATOM 2235 N N . ASP A 1 287 ? 13.192 -2.406 13.187 1.00 52.09 287 ASP A N 1
ATOM 2236 C CA . ASP A 1 287 ? 12.537 -1.592 12.152 1.00 52.09 287 ASP A CA 1
ATOM 2237 C C . ASP A 1 287 ? 12.315 -2.418 10.872 1.00 52.09 287 ASP A C 1
ATOM 2239 O O . ASP A 1 287 ? 11.285 -2.311 10.209 1.00 52.09 287 ASP A O 1
ATOM 2243 N N . LEU A 1 288 ? 13.233 -3.336 10.568 1.00 52.75 288 LEU A N 1
ATOM 2244 C CA . LEU A 1 288 ? 13.182 -4.228 9.402 1.00 52.75 288 LEU A CA 1
ATOM 2245 C C . LEU A 1 288 ? 12.247 -5.429 9.528 1.00 52.75 288 LEU A C 1
ATOM 2247 O O . LEU A 1 288 ? 12.100 -6.190 8.573 1.00 52.75 288 LEU A O 1
ATOM 2251 N N . THR A 1 289 ? 11.701 -5.676 10.716 1.00 61.56 289 THR A N 1
ATOM 2252 C CA . THR A 1 289 ? 11.024 -6.945 10.996 1.00 61.56 289 THR A CA 1
ATOM 2253 C C . THR A 1 289 ? 9.597 -6.801 11.489 1.00 61.56 289 THR A C 1
ATOM 2255 O O . THR A 1 289 ? 8.918 -7.818 11.640 1.00 61.56 289 THR A O 1
ATOM 2258 N N . THR A 1 290 ? 9.107 -5.576 11.678 1.00 74.38 290 THR A N 1
ATOM 2259 C CA . THR A 1 290 ? 7.766 -5.311 12.203 1.00 74.38 290 THR A CA 1
ATOM 2260 C C . THR A 1 290 ? 6.823 -4.784 11.122 1.00 74.38 290 THR A C 1
ATOM 2262 O O . THR A 1 290 ? 7.169 -3.927 10.315 1.00 74.38 290 THR A O 1
ATOM 2265 N N . ILE A 1 291 ? 5.605 -5.331 11.097 1.00 86.19 291 ILE A N 1
ATOM 2266 C CA . ILE A 1 291 ? 4.535 -4.911 10.174 1.00 86.19 291 ILE A CA 1
ATOM 2267 C C . ILE A 1 291 ? 3.724 -3.751 10.754 1.00 86.19 291 ILE A C 1
ATOM 2269 O O . ILE A 1 291 ? 3.290 -2.877 10.009 1.00 86.19 291 ILE A O 1
ATOM 2273 N N . ALA A 1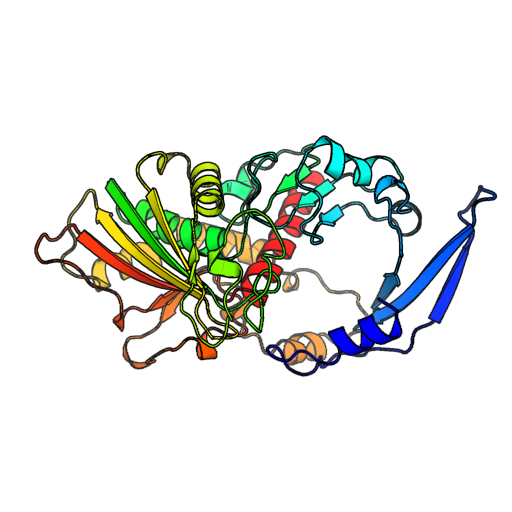 292 ? 3.573 -3.722 12.077 1.00 91.44 292 ALA A N 1
ATOM 2274 C CA . ALA A 1 292 ? 2.949 -2.636 12.811 1.00 91.44 292 ALA A CA 1
ATOM 2275 C C . ALA A 1 292 ? 3.805 -2.261 14.025 1.00 91.44 292 ALA A C 1
ATOM 2277 O O . ALA A 1 292 ? 4.370 -3.142 14.680 1.00 91.44 292 ALA A O 1
ATOM 2278 N N . LYS A 1 293 ? 3.869 -0.965 14.327 1.00 91.56 293 LYS A N 1
ATOM 2279 C CA . LYS A 1 293 ? 4.506 -0.401 15.519 1.00 91.56 293 LYS A CA 1
ATOM 2280 C C . LYS A 1 293 ? 3.473 0.415 16.283 1.00 91.56 293 LYS A C 1
ATOM 2282 O O . LYS A 1 293 ? 2.577 0.990 15.681 1.00 91.56 293 LYS A O 1
ATOM 2287 N N . PHE A 1 294 ? 3.617 0.455 17.597 1.00 92.06 294 PHE A N 1
ATOM 2288 C CA . PHE A 1 294 ? 2.751 1.198 18.500 1.00 92.06 294 PHE A CA 1
ATOM 2289 C C . PHE A 1 294 ? 3.571 2.330 19.096 1.00 92.06 294 PHE A C 1
ATOM 2291 O O . PHE A 1 294 ? 4.568 2.057 19.768 1.00 92.06 294 PHE A O 1
ATOM 2298 N N . LEU A 1 295 ? 3.210 3.564 18.758 1.00 90.44 295 LEU A N 1
ATOM 2299 C CA . LEU A 1 295 ? 3.893 4.761 19.223 1.00 90.44 295 LEU A CA 1
ATOM 2300 C C . LEU A 1 295 ? 3.421 5.068 20.655 1.00 90.44 295 LEU A C 1
ATOM 2302 O O . LEU A 1 295 ? 2.209 5.089 20.881 1.00 90.44 295 LEU A O 1
ATOM 2306 N N . PRO A 1 296 ? 4.343 5.236 21.620 1.00 79.88 296 PRO A N 1
ATOM 2307 C CA . PRO A 1 296 ? 4.029 5.733 22.956 1.00 79.88 296 PRO A CA 1
ATOM 2308 C C . PRO A 1 296 ? 3.319 7.089 22.910 1.00 79.88 296 PRO A C 1
ATOM 2310 O O . PRO A 1 296 ? 3.527 7.867 21.980 1.00 79.88 296 PRO A O 1
ATOM 2313 N N . GLU A 1 297 ? 2.538 7.391 23.945 1.00 77.81 297 GLU A N 1
ATOM 2314 C CA . GLU A 1 297 ? 1.835 8.676 24.065 1.00 77.81 297 GLU A CA 1
ATOM 2315 C C . GLU A 1 297 ? 2.808 9.865 24.133 1.00 77.81 297 GLU A C 1
ATOM 2317 O O . GLU A 1 297 ? 2.539 10.933 23.592 1.00 77.81 297 GLU A O 1
ATOM 2322 N N . GLU A 1 298 ? 3.987 9.677 24.733 1.00 77.56 298 GLU A N 1
ATOM 2323 C CA . GLU A 1 298 ? 4.990 10.738 24.860 1.00 77.56 298 GLU A CA 1
ATOM 2324 C C . GLU A 1 298 ? 5.716 11.136 23.559 1.00 77.56 298 GLU A C 1
ATOM 2326 O O . GLU A 1 298 ? 6.395 12.166 23.549 1.00 77.56 298 GLU A O 1
ATOM 2331 N N . ASP A 1 299 ? 5.597 10.365 22.471 1.00 77.94 299 ASP A N 1
ATOM 2332 C CA . ASP A 1 299 ? 6.404 10.575 21.258 1.00 77.94 299 ASP A CA 1
ATOM 2333 C C . ASP A 1 299 ? 5.927 11.769 20.400 1.00 77.94 299 ASP A C 1
ATOM 2335 O O . ASP A 1 299 ? 6.689 12.228 19.549 1.00 77.94 299 ASP A O 1
ATOM 2339 N N . ALA A 1 300 ? 4.705 12.290 20.624 1.00 84.25 300 ALA A N 1
ATOM 2340 C CA . ALA A 1 300 ? 4.118 13.457 19.935 1.00 84.25 300 ALA A CA 1
ATOM 2341 C C . ALA A 1 300 ? 4.389 13.484 18.410 1.00 84.25 300 ALA A C 1
ATOM 2343 O O . ALA A 1 300 ? 4.854 14.482 17.851 1.00 84.25 300 ALA A O 1
ATOM 2344 N N . PHE A 1 301 ? 4.135 12.349 17.756 1.00 90.88 301 PHE A N 1
ATOM 2345 C CA . PHE A 1 301 ? 4.572 12.043 16.395 1.00 90.88 301 PHE A CA 1
ATOM 2346 C C . PHE A 1 301 ? 3.848 12.885 15.334 1.00 90.88 301 PHE A C 1
ATOM 2348 O O . PHE A 1 301 ? 2.633 13.077 15.392 1.00 90.88 301 PHE A O 1
ATOM 2355 N N . VAL A 1 302 ? 4.572 13.353 14.315 1.00 93.06 302 VAL A N 1
ATOM 2356 C CA . VAL A 1 302 ? 3.984 14.095 13.187 1.00 93.06 302 VAL A CA 1
ATOM 2357 C C . VAL A 1 302 ? 4.395 13.513 11.832 1.00 93.06 302 VAL A C 1
ATOM 2359 O O . VAL A 1 302 ? 5.266 12.654 11.728 1.00 93.06 302 VAL A O 1
ATOM 2362 N N . SER A 1 303 ? 3.778 14.004 10.750 1.00 92.56 303 SER A N 1
ATOM 2363 C CA . SER A 1 303 ? 3.988 13.493 9.381 1.00 92.56 303 SER A CA 1
ATOM 2364 C C . SER A 1 303 ? 5.456 13.337 8.959 1.00 92.56 303 SER A C 1
ATOM 2366 O O . SER A 1 303 ? 5.813 12.331 8.350 1.00 92.56 303 SER A O 1
ATOM 2368 N N . SER A 1 304 ? 6.332 14.282 9.317 1.00 91.06 304 SER A N 1
ATOM 2369 C CA . SER A 1 304 ? 7.759 14.206 8.984 1.00 91.06 304 SER A CA 1
ATOM 2370 C C . SER A 1 304 ? 8.475 13.038 9.660 1.00 91.06 304 SER A C 1
ATOM 2372 O O . SER A 1 304 ? 9.436 12.510 9.100 1.00 91.06 304 SER A O 1
ATOM 2374 N N . ASP A 1 305 ? 8.003 12.607 10.829 1.00 91.19 305 ASP A N 1
ATOM 2375 C CA . ASP A 1 305 ? 8.597 11.507 11.587 1.00 91.19 305 ASP A CA 1
ATOM 2376 C C . ASP A 1 305 ? 8.213 10.147 10.999 1.00 91.19 305 ASP A C 1
ATOM 2378 O O . ASP A 1 305 ? 8.945 9.169 11.168 1.00 91.19 305 ASP A O 1
ATOM 2382 N N . ALA A 1 306 ? 7.099 10.086 10.257 1.00 88.00 306 ALA A N 1
ATOM 2383 C CA . ALA A 1 306 ? 6.664 8.902 9.520 1.00 88.00 306 ALA A CA 1
ATOM 2384 C C . ALA A 1 306 ? 7.558 8.596 8.310 1.00 88.00 306 ALA A C 1
ATOM 2386 O O . ALA A 1 306 ? 7.483 7.497 7.770 1.00 88.00 306 ALA A O 1
ATOM 2387 N N . SER A 1 307 ? 8.419 9.531 7.899 1.00 85.94 307 SER A N 1
ATOM 2388 C CA . SER A 1 307 ? 9.317 9.345 6.764 1.00 85.94 307 SER A CA 1
ATOM 2389 C C . SER A 1 307 ? 10.378 8.272 7.030 1.00 85.94 307 SER A C 1
ATOM 2391 O O . SER A 1 307 ? 10.922 8.137 8.131 1.00 85.94 307 SER A O 1
ATOM 2393 N N . LYS A 1 308 ? 10.727 7.536 5.972 1.00 84.69 308 LYS A N 1
ATOM 2394 C CA . LYS A 1 308 ? 11.768 6.498 5.934 1.00 84.69 308 LYS A CA 1
ATOM 2395 C C . LYS A 1 308 ? 11.477 5.313 6.847 1.00 84.69 308 LYS A C 1
ATOM 2397 O O . LYS A 1 308 ? 12.398 4.610 7.265 1.00 84.69 308 LYS A O 1
ATOM 2402 N N . LYS A 1 309 ? 10.206 5.083 7.169 1.00 85.81 309 LYS A N 1
ATOM 2403 C CA . LYS A 1 309 ? 9.785 3.935 7.972 1.00 85.81 309 LYS A CA 1
ATOM 2404 C C . LYS A 1 309 ? 9.468 2.755 7.058 1.00 85.81 309 LYS A C 1
ATOM 2406 O O . LYS A 1 309 ? 8.853 2.900 6.010 1.00 85.81 309 LYS A O 1
ATOM 2411 N N . SER A 1 310 ? 9.905 1.572 7.466 1.00 83.19 310 SER A N 1
ATOM 2412 C CA . SER A 1 310 ? 9.674 0.280 6.797 1.00 83.19 310 SER A CA 1
ATOM 2413 C C . SER A 1 310 ? 8.346 -0.380 7.193 1.00 83.19 310 SER A C 1
ATOM 2415 O O . SER A 1 310 ? 7.869 -1.301 6.523 1.00 83.19 310 SER A O 1
ATOM 2417 N N . THR A 1 311 ? 7.763 0.076 8.301 1.00 87.94 311 THR A N 1
ATOM 2418 C CA . THR A 1 311 ? 6.536 -0.443 8.909 1.00 87.94 311 THR A CA 1
ATOM 2419 C C . THR A 1 311 ? 5.297 0.033 8.145 1.00 87.94 311 THR A C 1
ATOM 2421 O O . THR A 1 311 ? 5.225 1.197 7.761 1.00 87.94 311 THR A O 1
ATOM 2424 N N . LEU A 1 312 ? 4.304 -0.846 7.953 1.00 90.50 312 LEU A N 1
ATOM 2425 C CA . LEU A 1 312 ? 3.066 -0.513 7.231 1.00 90.50 312 LEU A CA 1
ATOM 2426 C C . LEU A 1 312 ? 2.107 0.369 8.037 1.00 90.50 312 LEU A C 1
ATOM 2428 O O . LEU A 1 312 ? 1.397 1.182 7.453 1.00 90.50 312 LEU A O 1
ATOM 2432 N N . CYS A 1 313 ? 2.066 0.182 9.357 1.00 93.25 313 CYS A N 1
ATOM 2433 C CA . CYS A 1 313 ? 1.209 0.946 10.261 1.00 93.25 313 CYS A CA 1
ATOM 2434 C C . CYS A 1 313 ? 1.988 1.366 11.508 1.00 93.25 313 CYS A C 1
ATOM 2436 O O . CYS A 1 313 ? 2.518 0.526 12.238 1.00 93.25 313 CYS A O 1
ATOM 2438 N N . LEU A 1 314 ? 2.022 2.662 11.778 1.00 94.25 314 LEU A N 1
ATOM 2439 C CA . LEU A 1 314 ? 2.512 3.248 13.019 1.00 94.25 314 LEU A CA 1
ATOM 2440 C C . LEU A 1 314 ? 1.276 3.721 13.790 1.00 94.25 314 LEU A C 1
ATOM 2442 O O . LEU A 1 314 ? 0.670 4.720 13.417 1.00 94.25 314 LEU A O 1
ATOM 2446 N N . PHE A 1 315 ? 0.818 2.947 14.768 1.00 94.94 315 PHE A N 1
ATOM 2447 C CA . PHE A 1 315 ? -0.358 3.274 15.574 1.00 94.94 315 PHE A CA 1
ATOM 2448 C C . PHE A 1 315 ? -0.028 4.450 16.485 1.00 94.94 315 PHE A C 1
ATOM 2450 O O . PHE A 1 315 ? 0.889 4.345 17.299 1.00 94.94 315 PHE A O 1
ATOM 2457 N N . ASP A 1 316 ? -0.778 5.535 16.343 1.00 95.06 316 ASP A N 1
ATOM 2458 C CA . ASP A 1 316 ? -0.654 6.736 17.160 1.00 95.06 316 ASP A CA 1
ATOM 2459 C C . ASP A 1 316 ? -1.644 6.629 18.322 1.00 95.06 316 ASP A C 1
ATOM 2461 O O . ASP A 1 316 ? -2.830 6.927 18.163 1.00 95.06 316 ASP A O 1
ATOM 2465 N N . ILE A 1 317 ? -1.187 6.067 19.447 1.00 92.88 317 ILE A N 1
ATOM 2466 C CA . ILE A 1 317 ? -2.066 5.720 20.574 1.00 92.88 317 ILE A CA 1
ATOM 2467 C C . ILE A 1 317 ? -2.684 6.979 21.187 1.00 92.88 317 ILE A C 1
ATOM 2469 O O . ILE A 1 317 ? -3.878 6.965 21.469 1.00 92.88 317 ILE A O 1
ATOM 2473 N N . ASP A 1 318 ? -1.915 8.064 21.304 1.00 92.62 318 ASP A N 1
ATOM 2474 C CA . ASP A 1 318 ? -2.386 9.349 21.844 1.00 92.62 318 ASP A CA 1
ATOM 2475 C C . ASP A 1 318 ? -3.547 9.929 21.016 1.00 92.62 318 ASP A C 1
ATOM 2477 O O . ASP A 1 318 ? -4.510 10.480 21.548 1.00 92.62 318 ASP A O 1
ATOM 2481 N N . CYS A 1 319 ? -3.515 9.732 19.694 1.00 93.44 319 CYS A N 1
ATOM 2482 C CA . CYS A 1 319 ? -4.593 10.157 18.801 1.00 93.44 319 CYS A CA 1
ATOM 2483 C C . CYS A 1 319 ? -5.767 9.161 18.704 1.00 93.44 319 CYS A C 1
ATOM 2485 O O . CYS A 1 319 ? -6.785 9.466 18.067 1.00 93.44 319 CYS A O 1
ATOM 2487 N N . CYS A 1 320 ? -5.653 7.968 19.291 1.00 94.50 320 CYS A N 1
ATOM 2488 C CA . CYS A 1 320 ? -6.740 6.995 19.329 1.00 94.50 320 CYS A CA 1
ATOM 2489 C C . CYS A 1 320 ? -7.748 7.354 20.428 1.00 94.50 320 CYS A C 1
ATOM 2491 O O . CYS A 1 320 ? -7.411 7.877 21.482 1.00 94.50 320 CYS A O 1
ATOM 2493 N N . SER A 1 321 ? -9.028 7.067 20.199 1.00 94.31 321 SER A N 1
ATOM 2494 C CA . SER A 1 321 ? -10.072 7.369 21.185 1.00 94.31 321 SER A CA 1
ATOM 2495 C C . SER A 1 321 ? -11.243 6.402 21.107 1.00 94.31 321 SER A C 1
ATOM 2497 O O . SER A 1 321 ? -11.497 5.778 20.079 1.00 94.31 321 SER A O 1
ATOM 2499 N N . LYS A 1 322 ? -11.982 6.287 22.208 1.00 95.00 322 LYS A N 1
ATOM 2500 C CA . LYS A 1 322 ? -13.225 5.519 22.305 1.00 95.00 322 LYS A CA 1
ATOM 2501 C C . LYS A 1 322 ? -14.380 6.471 22.602 1.00 95.00 322 LYS A C 1
ATOM 2503 O O . LYS A 1 322 ? -14.217 7.403 23.391 1.00 95.00 322 LYS A O 1
ATOM 2508 N N . LEU A 1 323 ? -15.540 6.244 21.994 1.00 93.12 323 LEU A N 1
ATOM 2509 C CA . LEU A 1 323 ? -16.766 6.929 22.397 1.00 93.12 323 LEU A CA 1
ATOM 2510 C C . LEU A 1 323 ? -17.308 6.354 23.717 1.00 93.12 323 LEU A C 1
ATOM 2512 O O . LEU A 1 323 ? -16.868 5.323 24.220 1.00 93.12 323 LEU A O 1
ATOM 2516 N N . GLN A 1 324 ? -18.287 7.045 24.297 1.00 89.06 324 GLN A N 1
ATOM 2517 C CA . GLN A 1 324 ? -18.919 6.642 25.559 1.00 89.06 324 GLN A CA 1
ATOM 2518 C C . GLN A 1 324 ? -19.849 5.422 25.429 1.00 89.06 324 GLN A C 1
ATOM 2520 O O . GLN A 1 324 ? -20.358 4.947 26.436 1.00 89.06 324 GLN A O 1
ATOM 2525 N N . ASP A 1 325 ? -20.103 4.934 24.212 1.00 86.88 325 ASP A N 1
ATOM 2526 C CA . ASP A 1 325 ? -20.950 3.766 23.925 1.00 86.88 325 ASP A CA 1
ATOM 2527 C C . ASP A 1 325 ? -20.202 2.421 24.046 1.00 86.88 325 ASP A C 1
ATOM 2529 O O . ASP A 1 325 ? -20.770 1.368 23.763 1.00 86.88 325 ASP A O 1
ATOM 2533 N N . ASP A 1 326 ? -18.938 2.463 24.483 1.00 83.88 326 ASP A N 1
ATOM 2534 C CA . ASP A 1 326 ? -18.015 1.347 24.731 1.00 83.88 326 ASP A CA 1
ATOM 2535 C C . ASP A 1 326 ? -17.676 0.451 23.527 1.00 83.88 326 ASP A C 1
ATOM 2537 O O . ASP A 1 326 ? -16.781 -0.389 23.641 1.00 83.88 326 ASP A O 1
ATOM 2541 N N . ASN A 1 327 ? -18.317 0.637 22.371 1.00 93.75 327 ASN A N 1
ATOM 2542 C CA . ASN A 1 327 ? -18.107 -0.169 21.168 1.00 93.75 327 ASN A CA 1
ATOM 2543 C C . ASN A 1 327 ? -17.660 0.639 19.942 1.00 93.75 327 ASN A C 1
ATOM 2545 O O . ASN A 1 327 ? -17.223 0.035 18.963 1.00 93.75 327 ASN A O 1
ATOM 2549 N N . THR A 1 328 ? -17.722 1.972 19.969 1.00 97.19 328 THR A N 1
ATOM 2550 C CA . THR A 1 328 ? -17.215 2.803 18.875 1.00 97.19 328 THR A CA 1
ATOM 2551 C C . THR A 1 328 ? -15.827 3.334 19.209 1.00 97.19 328 THR A C 1
ATOM 2553 O O . THR A 1 328 ? -15.619 3.998 20.227 1.00 97.19 328 THR A O 1
ATOM 2556 N N . VAL A 1 329 ? -14.865 3.080 18.323 1.00 97.50 329 VAL A N 1
ATOM 2557 C CA . VAL A 1 329 ? -13.482 3.552 18.455 1.00 97.50 329 VAL A CA 1
ATOM 2558 C C . VAL A 1 329 ? -13.042 4.328 17.226 1.00 97.50 329 VAL A C 1
ATOM 2560 O O . VAL A 1 329 ? -13.513 4.108 16.110 1.00 97.50 329 VAL A O 1
ATOM 2563 N N . ARG A 1 330 ? -12.085 5.220 17.438 1.00 97.25 330 ARG A N 1
ATOM 2564 C CA . ARG A 1 330 ? -11.326 5.910 16.410 1.00 97.25 330 ARG A CA 1
ATOM 2565 C C . ARG A 1 330 ? -9.869 5.505 16.557 1.00 97.25 330 ARG A C 1
ATOM 2567 O O . ARG A 1 330 ? -9.271 5.745 17.604 1.00 97.25 330 ARG A O 1
ATOM 2574 N N . VAL A 1 331 ? -9.321 4.883 15.522 1.00 97.56 331 VAL A N 1
ATOM 2575 C CA . VAL A 1 331 ? -7.930 4.431 15.491 1.00 97.56 331 VAL A CA 1
ATOM 2576 C C . VAL A 1 331 ? -7.176 5.224 14.440 1.00 97.56 331 VAL A C 1
ATOM 2578 O O . VAL A 1 331 ? -7.596 5.296 13.285 1.00 97.56 331 VAL A O 1
ATOM 2581 N N . VAL A 1 332 ? -6.054 5.803 14.851 1.00 97.06 332 VAL A N 1
ATOM 2582 C CA . VAL A 1 332 ? -5.203 6.636 14.010 1.00 97.06 332 VAL A CA 1
ATOM 2583 C C . VAL A 1 332 ? -3.888 5.909 13.758 1.00 97.06 332 VAL A C 1
ATOM 2585 O O . VAL A 1 332 ? -3.262 5.379 14.678 1.00 97.06 332 VAL A O 1
ATOM 2588 N N . SER A 1 333 ? -3.469 5.850 12.495 1.00 96.75 333 SER A N 1
ATOM 2589 C CA . SER A 1 333 ? -2.185 5.259 12.135 1.00 96.75 333 SER A CA 1
ATOM 2590 C C . SER A 1 333 ? -1.478 6.024 11.026 1.00 96.75 333 SER A C 1
ATOM 2592 O O . SER A 1 333 ? -2.051 6.269 9.963 1.00 96.75 333 SER A O 1
ATOM 2594 N N . TRP A 1 334 ? -0.208 6.351 11.260 1.00 96.50 334 TRP A N 1
ATOM 259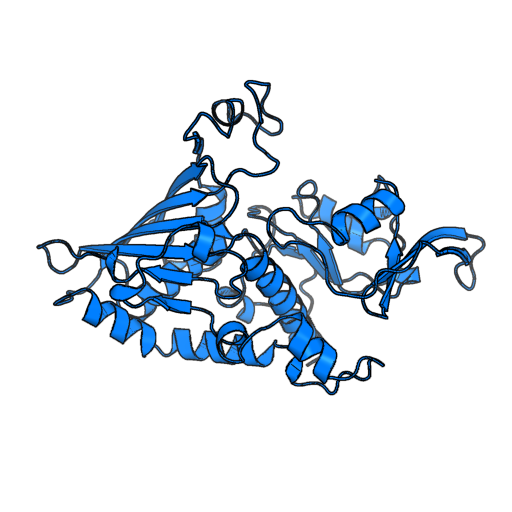5 C CA . TRP A 1 334 ? 0.691 6.874 10.238 1.00 96.50 334 TRP A CA 1
ATOM 2596 C C . TRP A 1 334 ? 1.240 5.749 9.360 1.00 96.50 334 TRP A C 1
ATOM 2598 O O . TRP A 1 334 ? 1.407 4.610 9.805 1.00 96.50 334 TRP A O 1
ATOM 2608 N N . PHE A 1 335 ? 1.579 6.081 8.120 1.00 94.56 335 PHE A N 1
ATOM 2609 C CA . PHE A 1 335 ? 2.292 5.192 7.212 1.00 94.56 335 PHE A CA 1
ATOM 2610 C C . PHE A 1 335 ? 3.187 5.987 6.259 1.00 94.56 335 PHE A C 1
ATOM 2612 O O . PHE A 1 335 ? 2.861 7.097 5.842 1.00 94.56 335 PHE A O 1
ATOM 2619 N N . ASP A 1 336 ? 4.321 5.396 5.905 1.00 92.50 336 ASP A N 1
ATOM 2620 C CA . ASP A 1 336 ? 5.225 5.924 4.884 1.00 92.50 336 ASP A CA 1
ATOM 2621 C C . ASP A 1 336 ? 4.753 5.456 3.500 1.00 92.50 336 ASP A C 1
ATOM 2623 O O . ASP A 1 336 ? 4.468 4.268 3.317 1.00 92.50 336 ASP A O 1
ATOM 2627 N N . LEU A 1 337 ? 4.651 6.356 2.519 1.00 90.31 337 LEU A N 1
ATOM 2628 C CA . LEU A 1 337 ? 4.124 5.999 1.194 1.00 90.31 337 LEU A CA 1
ATOM 2629 C C . LEU A 1 337 ? 5.169 5.357 0.276 1.00 90.31 337 LEU A C 1
ATOM 2631 O O . LEU A 1 337 ? 4.803 4.715 -0.710 1.00 90.31 337 LEU A O 1
ATOM 2635 N N . ASN A 1 338 ? 6.450 5.532 0.588 1.00 87.81 338 ASN A N 1
ATOM 2636 C CA . ASN A 1 338 ? 7.562 5.260 -0.307 1.00 87.81 338 ASN A CA 1
ATOM 2637 C C . ASN A 1 338 ? 8.368 4.041 0.150 1.00 87.81 338 ASN A C 1
ATOM 2639 O O . ASN A 1 338 ? 8.311 2.985 -0.482 1.00 87.81 338 ASN A O 1
ATOM 2643 N N . MET A 1 339 ? 9.097 4.154 1.257 1.00 87.50 339 MET A N 1
ATOM 2644 C CA . MET A 1 339 ? 9.955 3.115 1.821 1.00 87.50 339 MET A CA 1
ATOM 2645 C C . MET A 1 339 ? 9.166 1.894 2.288 1.00 87.50 339 MET A C 1
ATOM 2647 O O . MET A 1 339 ? 9.498 0.776 1.881 1.00 87.50 339 MET A O 1
ATOM 2651 N N . SER A 1 340 ? 8.112 2.079 3.093 1.00 87.88 340 SER A N 1
ATOM 2652 C CA . SER A 1 340 ? 7.351 0.941 3.637 1.00 87.88 340 SER A CA 1
ATOM 2653 C C . SER A 1 340 ? 6.720 0.111 2.516 1.00 87.88 340 SER A C 1
ATOM 2655 O O . SER A 1 340 ? 6.802 -1.124 2.499 1.00 87.88 340 SER A O 1
ATOM 2657 N N . PHE A 1 341 ? 6.152 0.808 1.530 1.00 91.69 341 PHE A N 1
ATOM 2658 C CA . PHE A 1 341 ? 5.455 0.211 0.408 1.00 91.69 341 PHE A CA 1
ATOM 2659 C C . PHE A 1 341 ? 6.427 -0.433 -0.581 1.00 91.69 341 PHE A C 1
ATOM 2661 O O . PHE A 1 341 ? 6.226 -1.586 -0.957 1.00 91.69 341 PHE A O 1
ATOM 2668 N N . SER A 1 342 ? 7.533 0.237 -0.925 1.00 91.50 342 SER A N 1
ATOM 2669 C CA . SER A 1 342 ? 8.582 -0.344 -1.776 1.00 91.50 342 SER A CA 1
ATOM 2670 C C . SER A 1 342 ? 9.133 -1.641 -1.183 1.00 91.50 342 SER A C 1
ATOM 2672 O O . SER A 1 342 ? 9.332 -2.619 -1.905 1.00 91.50 342 SER A O 1
ATOM 2674 N N . GLN A 1 343 ? 9.300 -1.707 0.142 1.00 89.19 343 GLN A N 1
ATOM 2675 C CA . GLN A 1 343 ? 9.691 -2.948 0.807 1.00 89.19 343 GLN A CA 1
ATOM 2676 C C . GLN A 1 343 ? 8.617 -4.038 0.684 1.00 89.19 343 GLN A C 1
ATOM 2678 O O . GLN A 1 343 ? 8.966 -5.195 0.453 1.00 89.19 343 GLN A O 1
ATOM 2683 N N . ARG A 1 344 ? 7.319 -3.701 0.756 1.00 92.06 344 ARG A N 1
ATOM 2684 C CA . ARG A 1 344 ? 6.241 -4.685 0.527 1.00 92.06 344 ARG A CA 1
ATOM 2685 C C . ARG A 1 344 ? 6.243 -5.243 -0.886 1.00 92.06 344 ARG A C 1
ATOM 2687 O O . ARG A 1 344 ? 5.951 -6.425 -1.069 1.00 92.06 344 ARG A O 1
ATOM 2694 N N . ILE A 1 345 ? 6.599 -4.430 -1.877 1.00 94.38 345 ILE A N 1
ATOM 2695 C CA . ILE A 1 345 ? 6.737 -4.900 -3.258 1.00 94.38 345 ILE A CA 1
ATOM 2696 C C . ILE A 1 345 ? 7.844 -5.952 -3.344 1.00 94.38 345 ILE A C 1
ATOM 2698 O O . ILE A 1 345 ? 7.628 -7.033 -3.894 1.00 94.38 345 ILE A O 1
ATOM 2702 N N . LEU A 1 346 ? 9.000 -5.688 -2.731 1.00 92.31 346 LEU A N 1
ATOM 2703 C CA . LEU A 1 346 ? 10.098 -6.654 -2.681 1.00 92.31 346 LEU A CA 1
ATOM 2704 C C . LEU A 1 346 ? 9.716 -7.924 -1.910 1.00 92.31 346 LEU A C 1
ATOM 2706 O O . LEU A 1 346 ? 9.967 -9.027 -2.395 1.00 92.31 346 LEU A O 1
ATOM 2710 N N . ASP A 1 347 ? 9.055 -7.790 -0.760 1.00 92.25 347 ASP A N 1
ATOM 2711 C CA . ASP A 1 347 ? 8.574 -8.931 0.023 1.00 92.25 347 ASP A CA 1
ATOM 2712 C C . ASP A 1 347 ? 7.591 -9.800 -0.770 1.00 92.25 347 ASP A C 1
ATOM 2714 O O . ASP A 1 347 ? 7.650 -11.030 -0.688 1.00 92.25 347 ASP A O 1
ATOM 2718 N N . THR A 1 348 ? 6.716 -9.171 -1.562 1.00 94.81 348 THR A N 1
ATOM 2719 C CA . THR A 1 348 ? 5.762 -9.856 -2.442 1.00 94.81 348 THR A CA 1
ATOM 2720 C C . THR A 1 348 ? 6.497 -10.673 -3.500 1.00 94.81 348 THR A C 1
ATOM 2722 O O . THR A 1 348 ? 6.203 -11.855 -3.670 1.00 94.81 348 THR A O 1
ATOM 2725 N N . ILE A 1 349 ? 7.506 -10.092 -4.158 1.00 94.88 349 ILE A N 1
ATOM 2726 C CA . ILE A 1 349 ? 8.329 -10.800 -5.150 1.00 94.88 349 ILE A CA 1
ATOM 2727 C C . ILE A 1 349 ? 9.087 -11.971 -4.515 1.00 94.88 349 ILE A C 1
ATOM 2729 O O . ILE A 1 349 ? 9.092 -13.072 -5.067 1.00 94.88 349 ILE A O 1
ATOM 2733 N N . VAL A 1 350 ? 9.700 -11.771 -3.344 1.00 92.75 350 VAL A N 1
ATOM 2734 C CA . VAL A 1 350 ? 10.397 -12.845 -2.618 1.00 92.75 350 VAL A CA 1
ATOM 2735 C C . VAL A 1 350 ? 9.425 -13.962 -2.240 1.00 92.75 350 VAL A C 1
ATOM 2737 O O . VAL A 1 350 ? 9.749 -15.139 -2.407 1.00 92.75 350 VAL A O 1
ATOM 2740 N N . PHE A 1 351 ? 8.226 -13.609 -1.773 1.00 94.06 351 PHE A N 1
ATOM 2741 C CA . PHE A 1 351 ? 7.188 -14.574 -1.437 1.00 94.06 351 PHE A CA 1
ATOM 2742 C C . PHE A 1 351 ? 6.757 -15.390 -2.663 1.00 94.06 351 PHE A C 1
ATOM 2744 O O . PHE A 1 351 ? 6.798 -16.619 -2.612 1.00 94.06 351 PHE A O 1
ATOM 2751 N N . MET A 1 352 ? 6.419 -14.727 -3.776 1.00 95.00 352 MET A N 1
ATOM 2752 C CA . MET A 1 352 ? 6.048 -15.390 -5.032 1.00 95.00 352 MET A CA 1
ATOM 2753 C C . MET A 1 352 ? 7.150 -16.348 -5.489 1.00 95.00 352 MET A C 1
ATOM 2755 O O . MET A 1 352 ? 6.884 -17.520 -5.747 1.00 95.00 352 MET A O 1
ATOM 2759 N N . ARG A 1 353 ? 8.406 -15.883 -5.477 1.00 93.44 353 ARG A N 1
ATOM 2760 C CA . ARG A 1 353 ? 9.575 -16.685 -5.843 1.00 93.44 353 ARG A CA 1
ATOM 2761 C C . ARG A 1 353 ? 9.733 -17.930 -4.978 1.00 93.44 353 ARG A C 1
ATOM 2763 O O . ARG A 1 353 ? 10.050 -18.996 -5.500 1.00 93.44 353 ARG A O 1
ATOM 2770 N N . ASN A 1 354 ? 9.532 -17.814 -3.669 1.00 91.81 354 ASN A N 1
ATOM 2771 C CA . ASN A 1 354 ? 9.624 -18.964 -2.775 1.00 91.81 354 ASN A CA 1
ATOM 2772 C C . ASN A 1 354 ? 8.526 -19.997 -3.067 1.00 91.81 354 ASN A C 1
ATOM 2774 O O . ASN A 1 354 ? 8.820 -21.183 -3.026 1.00 91.81 354 ASN A O 1
ATOM 2778 N N . VAL A 1 355 ? 7.306 -19.566 -3.407 1.00 93.25 355 VAL A N 1
ATOM 2779 C CA . VAL A 1 355 ? 6.196 -20.467 -3.771 1.00 93.25 355 VAL A CA 1
ATOM 2780 C C . VAL A 1 355 ? 6.388 -21.097 -5.156 1.00 93.25 355 VAL A C 1
ATOM 2782 O O . VAL A 1 355 ? 6.066 -22.264 -5.358 1.00 93.25 355 VAL A O 1
ATOM 2785 N N . ASP A 1 356 ? 6.920 -20.359 -6.132 1.00 93.00 356 ASP A N 1
ATOM 2786 C CA . ASP A 1 356 ? 7.130 -20.882 -7.488 1.00 93.00 356 ASP A CA 1
ATOM 2787 C C . ASP A 1 356 ? 8.285 -21.908 -7.572 1.00 93.00 356 ASP A C 1
ATOM 2789 O O . ASP A 1 356 ? 8.305 -22.728 -8.502 1.00 93.00 356 ASP A O 1
ATOM 2793 N N . HIS A 1 357 ? 9.222 -21.882 -6.611 1.00 88.56 357 HIS A N 1
ATOM 2794 C CA . HIS A 1 357 ? 10.395 -22.770 -6.544 1.00 88.56 357 HIS A CA 1
ATOM 2795 C C . HIS A 1 357 ? 10.425 -23.741 -5.349 1.00 88.56 357 HIS A C 1
ATOM 2797 O O . HIS A 1 357 ? 11.391 -24.498 -5.234 1.00 88.56 357 HIS A O 1
ATOM 2803 N N . SER A 1 358 ? 9.417 -23.725 -4.473 1.00 85.50 358 SER A N 1
ATOM 2804 C CA . SER A 1 358 ? 9.144 -24.823 -3.532 1.00 85.50 358 SER A CA 1
ATOM 2805 C C . SER A 1 358 ? 8.507 -25.997 -4.260 1.00 85.50 358 SER A C 1
ATOM 2807 O O . SER A 1 358 ? 8.914 -27.144 -3.983 1.00 85.50 358 SER A O 1
#

Organism: Trichobilharzia regenti (NCBI:txid157069)

Secondary structure (DSSP, 8-state):
--HHHHHHHHHEETTTEE--S-BPPPEEEEEEPTTSS-EEEEEEEEETTEEEEE---SSGGG--GGGGT--EEEE-SS---SHHHHGGGGSSSS--EEEEEB--SSS-B--TTTTGGG--TT--EEEEE-HHHHHHHHHHHHHHHHS-EEEEEEEEEE---TTSBSSS---SSTT-GGGGSBGGG--EEEE-HHHHHHHHHH-GGGTTTEEEEEEE-S-SS-EEEEEEEEESS--SSHHHHHHHHHH-HHHHHHHHHHHHH-GGGS---SSS-HHHHHHHH---TTTTT-SEEEE-GGG---GGGGTT---SEEEESTT-EE-TTSSEEEEEEEE-SSHHHHHHHHHHHHHHHHHHH-